Protein AF-A0A6J8BCT7-F1 (afdb_monomer)

Organism: Mytilus coruscus (NCBI:txid42192)

Mean predicted aligned error: 16.45 Å

Solvent-accessible surface area (backbone atoms only — not comparable to full-atom values): 16553 Å² total; per-residue (Å²): 134,87,85,79,85,71,97,66,94,74,86,86,76,92,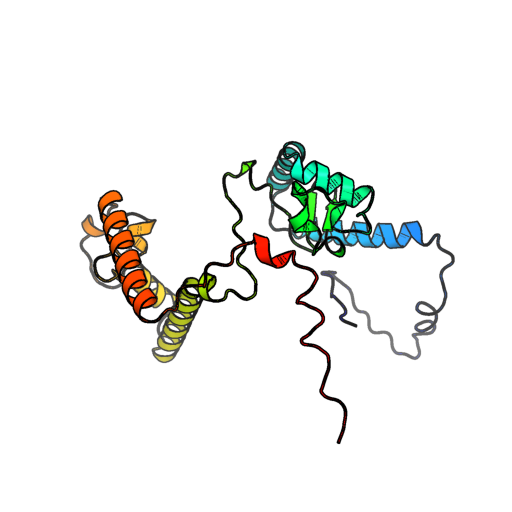70,60,74,88,79,49,84,60,73,68,49,73,83,65,52,81,71,92,59,70,65,68,61,58,56,50,49,52,52,50,51,52,51,53,49,48,60,73,69,41,98,65,55,69,71,59,51,53,51,47,30,56,48,31,73,67,34,68,55,52,46,53,45,52,46,36,67,73,78,48,74,74,94,51,80,86,78,49,57,80,82,46,51,83,51,60,88,46,51,93,43,50,47,77,54,93,65,41,46,26,53,70,89,40,77,63,72,63,42,80,85,71,74,49,82,89,81,82,74,62,92,88,46,62,74,81,50,44,66,60,51,53,48,52,52,51,50,52,54,52,45,55,51,23,60,74,70,73,45,66,54,65,59,55,52,55,48,56,34,60,45,58,49,95,96,40,75,16,56,33,34,73,75,64,31,20,46,75,91,63,96,63,93,70,65,70,78,60,48,47,71,47,91,68,66,60,70,59,54,52,50,50,54,51,50,52,52,50,52,52,46,56,61,48,54,75,78,49,79,80,79,77,87,76,63,79,76,63,79,74,55,84,77,63,80,74,68,80,82,74,86,87,79,89,133

Sequence (259 aa):
MLLRLQKYDFSLKYIPGKDLIVPDMLSRAPIKININNEVENDIECFVNMVIRNTSMSDRNLEQITEETSKDDTLQTLTRLIIDGWPDEKNEVPKEVFEYWNFRDELSNVNGIILKGEKITIPTKSWGFTHTVSSPHYQQSNGLAERFVQSVKKMLSKSKQDGKDPYIAMLKYRNTPLENIDSPAQLLMNRRLRTTIPTIKNRLKPKCGNLKNTQRKMKQQKMNQKQYYDKSSKPLPDYNLMTLYDSSTILKENGTKELS

Radius of gyration: 28.68 Å; Cα contacts (8 Å, |Δi|>4): 136; chains: 1; bounding box: 69×65×66 Å

Foldseek 3Di:
DDDDDQPDPDDDDDDPVVRPPCPPCVVPPPDPDPVVPPVVVVVVVSVVSLVVPDPDDPVVVVVQLVLCVVDPLSVLVVCCLVVHPDPDLVVDPPSCSVCVVQSVQWDDDPSWIDRNSDTDGNQVVVVHDDDDDDPPCCVVCVVVVVVVVVLVVQQVVCVVVVHDSVLSVLVQQQDADVVAGGVCCVVVQARDDHPDDDDPVRRDRDDDPVVVRVVVVVVVVVVVVVVVVVVDDDDPPDPVVVVPPPPPPPPPPDDDDDD

Secondary structure (DSSP, 8-state):
----------------TTT-SSTTTTTTS---S-HHHHHHHHHHHHHHHHHHTSS--HHHHHHHHHHHHH-HHHHHHHHHHHH---SSGGGS-TTTGGGGGGGGGEEEETTEEEETTEEPP-HHHHT----PPPTT-GGGGHHHHHHHHHHHHHHHHHHHTT--HHHHHHHHHHPPBTTB--HHHHHHSSPPP-SS---GGGTS-----HHHHHHHHHHHHHHHHHHHHHHPPPPP---TTGGG-TTSTTSSS------

Nearest PDB structures (foldseek):
  4ahs-assembly1_B  TM=5.492E-01  e=1.443E+00  Human immunodeficiency virus

InterPro domains:
  IPR012337 Ribonuclease H-like superfamily [SSF53098] (118-196)
  IPR036397 Ribonuclease H superfamily [G3DSA:3.30.420.10] (89-233)

Structure (mmCIF, N/CA/C/O backbone):
data_AF-A0A6J8BCT7-F1
#
_entry.id   AF-A0A6J8BCT7-F1
#
loop_
_atom_site.group_PDB
_atom_site.id
_atom_site.type_symbol
_atom_site.label_atom_id
_atom_site.label_alt_id
_atom_site.label_comp_id
_atom_site.label_asym_id
_atom_site.label_entity_id
_atom_site.label_seq_id
_atom_site.pdbx_PDB_ins_code
_atom_site.Cartn_x
_atom_site.Cartn_y
_atom_site.Cartn_z
_atom_site.occupancy
_atom_site.B_iso_or_equiv
_atom_site.auth_seq_id
_atom_site.auth_comp_id
_atom_site.auth_asym_id
_atom_site.auth_atom_id
_atom_site.pdbx_PDB_model_num
ATOM 1 N N . MET A 1 1 ? 8.432 -28.648 -13.645 1.00 31.95 1 MET A N 1
ATOM 2 C CA . MET A 1 1 ? 7.772 -27.806 -14.661 1.00 31.95 1 MET A CA 1
ATOM 3 C C . MET A 1 1 ? 6.472 -27.289 -14.057 1.00 31.95 1 MET A C 1
ATOM 5 O O . MET A 1 1 ? 5.580 -28.087 -13.803 1.00 31.95 1 MET A O 1
ATOM 9 N N . LEU A 1 2 ? 6.420 -26.005 -13.685 1.00 29.03 2 LEU A N 1
ATOM 10 C CA . LEU A 1 2 ? 5.223 -25.388 -13.103 1.00 29.03 2 LEU A CA 1
ATOM 11 C C . LEU A 1 2 ? 4.293 -24.986 -14.256 1.00 29.03 2 LEU A C 1
ATOM 13 O O . LEU A 1 2 ? 4.609 -24.057 -14.992 1.00 29.03 2 LEU A O 1
ATOM 17 N N . LEU A 1 3 ? 3.175 -25.689 -14.437 1.00 35.69 3 LEU A N 1
ATOM 18 C CA . LEU A 1 3 ? 2.127 -25.253 -15.361 1.00 35.69 3 LEU A CA 1
ATOM 19 C C . LEU A 1 3 ? 1.353 -24.101 -14.718 1.00 35.69 3 LEU A C 1
ATOM 21 O O . LEU A 1 3 ? 0.742 -24.260 -13.660 1.00 35.69 3 LEU A O 1
ATOM 25 N N . ARG A 1 4 ? 1.406 -22.928 -15.351 1.00 45.00 4 ARG A N 1
ATOM 26 C CA . ARG A 1 4 ? 0.685 -21.729 -14.924 1.00 45.00 4 ARG A CA 1
ATOM 27 C C . ARG A 1 4 ? -0.682 -21.740 -15.608 1.00 45.00 4 ARG A C 1
ATOM 29 O O . ARG A 1 4 ? -0.767 -21.585 -16.819 1.00 45.00 4 ARG A O 1
ATOM 36 N N . LEU A 1 5 ? -1.744 -21.988 -14.842 1.00 53.41 5 LEU A N 1
ATOM 37 C CA . LEU A 1 5 ? -3.117 -21.998 -15.356 1.00 53.41 5 LEU A CA 1
ATOM 38 C C . LEU A 1 5 ? -3.539 -20.569 -15.722 1.00 53.41 5 LEU A C 1
ATOM 40 O O . LEU A 1 5 ? -3.703 -19.719 -14.846 1.00 53.41 5 LEU A O 1
ATOM 44 N N . GLN A 1 6 ? -3.698 -20.309 -17.017 1.00 56.84 6 GLN A N 1
ATOM 45 C CA . GLN A 1 6 ? -4.306 -19.084 -17.534 1.00 56.84 6 GLN A CA 1
ATOM 46 C C . GLN A 1 6 ? -5.823 -19.109 -17.266 1.00 56.84 6 GLN A C 1
ATOM 48 O O . GLN A 1 6 ? -6.439 -20.176 -17.206 1.00 56.84 6 GLN A O 1
ATOM 53 N N . LYS A 1 7 ? -6.433 -17.936 -17.057 1.00 59.78 7 LYS A N 1
ATOM 54 C CA . LYS A 1 7 ? -7.875 -17.801 -16.788 1.00 59.78 7 LYS A CA 1
ATOM 55 C C . LYS A 1 7 ? -8.672 -17.934 -18.090 1.00 59.78 7 LYS A C 1
ATOM 57 O O . LYS A 1 7 ? -9.165 -16.940 -18.611 1.00 59.78 7 LYS A O 1
ATOM 62 N N . TYR A 1 8 ? -8.774 -19.150 -18.613 1.00 56.81 8 TYR A N 1
ATOM 63 C CA . TYR A 1 8 ? -9.678 -19.465 -19.716 1.00 56.81 8 TYR A CA 1
ATOM 64 C C . TYR A 1 8 ? -10.961 -20.105 -19.204 1.00 56.81 8 TYR A C 1
ATOM 66 O O . TYR A 1 8 ? -10.923 -20.973 -18.331 1.00 56.81 8 TYR A O 1
ATOM 74 N N . ASP A 1 9 ? -12.078 -19.744 -19.828 1.00 54.62 9 ASP A N 1
ATOM 75 C CA . ASP A 1 9 ? -13.299 -20.540 -19.778 1.00 54.62 9 ASP A CA 1
ATOM 76 C C . ASP A 1 9 ? -13.147 -21.695 -20.773 1.00 54.62 9 ASP A C 1
ATOM 78 O O . ASP A 1 9 ? -13.443 -21.569 -21.961 1.00 54.62 9 ASP A O 1
ATOM 82 N N . PHE A 1 10 ? -12.618 -22.827 -20.311 1.00 64.12 10 PHE A N 1
ATOM 83 C CA . PHE A 1 10 ? -12.508 -24.021 -21.144 1.00 64.12 10 PHE A CA 1
ATOM 84 C C . PHE A 1 10 ? -13.729 -24.925 -20.962 1.00 64.12 10 PHE A C 1
ATOM 86 O O . PHE A 1 10 ? -14.178 -25.202 -19.850 1.00 64.12 10 PHE A O 1
ATOM 93 N N . SER A 1 11 ? -14.246 -25.438 -22.079 1.00 61.22 11 SER A N 1
ATOM 94 C CA . SER A 1 11 ? -15.251 -26.500 -22.061 1.00 61.22 11 SER A CA 1
ATOM 95 C C . SER A 1 11 ? -14.549 -27.853 -22.156 1.00 61.22 11 SER A C 1
ATOM 97 O O . SER A 1 11 ? -14.123 -28.291 -23.223 1.00 61.22 11 SER A O 1
ATOM 99 N N . LEU A 1 12 ? -14.377 -28.514 -21.010 1.00 69.88 12 LEU A N 1
ATOM 100 C CA . LEU A 1 12 ? -13.779 -29.844 -20.970 1.00 69.88 12 LEU A CA 1
ATOM 101 C C . LEU A 1 12 ? -14.819 -30.879 -21.418 1.00 69.88 12 LEU A C 1
ATOM 103 O O . LEU A 1 12 ? -15.797 -31.130 -20.715 1.00 69.88 12 LEU A O 1
ATOM 107 N N . LYS A 1 13 ? -14.605 -31.497 -22.579 1.00 75.94 13 LYS A N 1
ATOM 108 C CA . LYS A 1 13 ? -15.385 -32.659 -23.021 1.00 75.94 13 LYS A CA 1
ATOM 109 C C . LYS A 1 13 ? -14.558 -33.920 -22.820 1.00 75.94 13 LYS A C 1
ATOM 111 O O . LYS A 1 13 ? -13.482 -34.056 -23.393 1.00 75.94 13 LYS A O 1
ATOM 116 N N . TYR A 1 14 ? -15.064 -34.838 -22.000 1.00 75.12 14 TYR A N 1
ATOM 117 C CA . TYR A 1 14 ? -14.467 -36.161 -21.854 1.00 75.12 14 TYR A CA 1
ATOM 118 C C . TYR A 1 14 ? -14.752 -36.992 -23.106 1.00 75.12 14 TYR A C 1
ATOM 120 O O . TYR A 1 14 ? -15.910 -37.168 -23.483 1.00 75.12 14 TYR A O 1
ATOM 128 N N . ILE A 1 15 ? -13.694 -37.509 -23.726 1.00 74.88 15 ILE A N 1
ATOM 129 C CA . ILE A 1 15 ? -13.775 -38.441 -24.850 1.00 74.88 15 ILE A CA 1
ATOM 130 C C . ILE A 1 15 ? -13.131 -39.756 -24.384 1.00 74.88 15 ILE A C 1
ATOM 132 O O . ILE A 1 15 ? -11.964 -39.737 -23.980 1.00 74.88 15 ILE A O 1
ATOM 136 N N . PRO A 1 16 ? -13.860 -40.889 -24.389 1.00 78.00 16 PRO A N 1
ATOM 137 C CA . PRO A 1 16 ? -13.301 -42.194 -24.053 1.00 78.00 16 PRO A CA 1
ATOM 138 C C . PRO A 1 16 ? -12.097 -42.520 -24.944 1.00 78.00 16 PRO A C 1
ATOM 140 O O . PRO A 1 16 ? -12.135 -42.298 -26.150 1.00 78.00 16 PRO A O 1
ATOM 143 N N . GLY A 1 17 ? -11.038 -43.106 -24.377 1.00 66.12 17 GLY A N 1
ATOM 144 C CA . GLY A 1 17 ? -9.766 -43.319 -25.090 1.00 66.12 17 GLY A CA 1
ATOM 145 C C . GLY A 1 17 ? -9.848 -44.164 -26.371 1.00 66.12 17 GLY A C 1
ATOM 146 O O . GLY A 1 17 ? -8.945 -44.092 -27.192 1.00 66.12 17 GLY A O 1
ATOM 147 N N . LYS A 1 18 ? -10.930 -44.930 -26.568 1.00 74.62 18 LYS A N 1
ATOM 148 C CA . LYS A 1 18 ? -11.195 -45.693 -27.802 1.00 74.62 18 LYS A CA 1
ATOM 149 C C . LYS A 1 18 ? -11.579 -44.799 -28.987 1.00 74.62 18 LYS A C 1
ATOM 151 O O . LYS A 1 18 ? -11.257 -45.137 -30.119 1.00 74.62 18 LYS A O 1
ATOM 156 N N . ASP A 1 19 ? -12.223 -43.669 -28.706 1.00 71.12 19 ASP A N 1
ATOM 157 C CA . ASP A 1 19 ? -12.666 -42.680 -29.697 1.00 71.12 19 ASP A CA 1
ATOM 158 C C . ASP A 1 19 ? -11.642 -41.542 -29.854 1.00 71.12 19 ASP A C 1
ATOM 160 O O . ASP A 1 19 ? -11.739 -40.697 -30.746 1.00 71.12 19 ASP A O 1
ATOM 164 N N . LEU A 1 20 ? -10.622 -41.523 -28.992 1.00 66.44 20 LEU A N 1
ATOM 165 C CA . LEU A 1 20 ? -9.510 -40.589 -29.036 1.00 66.44 20 LEU A CA 1
ATOM 166 C C . LEU A 1 20 ? -8.440 -41.155 -29.984 1.00 66.44 20 LEU A C 1
ATOM 168 O O . LEU A 1 20 ? -7.439 -41.723 -29.559 1.00 66.44 20 LEU A O 1
ATOM 172 N N . ILE A 1 21 ? -8.691 -41.028 -31.289 1.00 63.97 21 ILE A N 1
ATOM 173 C CA . ILE A 1 21 ? -7.868 -41.621 -32.362 1.00 63.97 21 ILE A CA 1
ATOM 174 C C . ILE A 1 21 ? -6.548 -40.843 -32.572 1.00 63.97 21 ILE A C 1
ATOM 176 O O . ILE A 1 21 ? -5.587 -41.383 -33.114 1.00 63.97 21 ILE A O 1
ATOM 180 N N . VAL A 1 22 ? -6.468 -39.583 -32.114 1.00 59.41 22 VAL A N 1
ATOM 181 C CA . VAL A 1 22 ? -5.353 -38.651 -32.404 1.00 59.41 22 VAL A CA 1
ATOM 182 C C . VAL A 1 22 ? -4.771 -37.902 -31.168 1.00 59.41 22 VAL A C 1
ATOM 184 O O . VAL A 1 22 ? -4.349 -36.757 -31.305 1.00 59.41 22 VAL A O 1
ATOM 187 N N . PRO A 1 23 ? -4.722 -38.454 -29.936 1.00 52.06 23 PRO A N 1
ATOM 188 C CA . PRO A 1 23 ? -4.234 -37.703 -28.772 1.00 52.06 23 PRO A CA 1
ATOM 189 C C . PRO A 1 23 ? -2.728 -37.449 -28.828 1.00 52.06 23 PRO A C 1
ATOM 191 O O . PRO A 1 23 ? -2.259 -36.397 -28.407 1.00 52.06 23 PRO A O 1
ATOM 194 N N . ASP A 1 24 ? -1.975 -38.411 -29.358 1.00 52.34 24 ASP A N 1
ATOM 195 C CA . ASP A 1 24 ? -0.511 -38.407 -29.323 1.00 52.34 24 ASP A CA 1
ATOM 196 C C . ASP A 1 24 ? 0.115 -37.733 -30.559 1.00 52.34 24 ASP A C 1
ATOM 198 O O . ASP A 1 24 ? 1.293 -37.395 -30.541 1.00 52.34 24 ASP A O 1
ATOM 202 N N . MET A 1 25 ? -0.652 -37.484 -31.635 1.00 49.75 25 MET A N 1
ATOM 203 C CA . MET A 1 25 ? -0.113 -36.814 -32.831 1.00 49.75 25 MET A CA 1
ATOM 204 C C . MET A 1 25 ? -0.092 -35.289 -32.706 1.00 49.75 25 MET A C 1
ATOM 206 O O . MET A 1 25 ? 0.802 -34.677 -33.269 1.00 49.75 25 MET A O 1
ATOM 210 N N . LEU A 1 26 ? -1.000 -34.651 -31.960 1.00 52.81 26 LEU A N 1
ATOM 211 C CA . LEU A 1 26 ? -0.981 -33.184 -31.805 1.00 52.81 26 LEU A CA 1
ATOM 212 C C . LEU A 1 26 ? 0.204 -32.686 -30.963 1.00 52.81 26 LEU A C 1
ATOM 214 O O . LEU A 1 26 ? 0.706 -31.596 -31.207 1.00 52.81 26 LEU A O 1
ATOM 218 N N . SER A 1 27 ? 0.680 -33.485 -30.002 1.00 58.19 27 SER A N 1
ATOM 219 C CA . SER A 1 27 ? 1.866 -33.157 -29.197 1.00 58.19 27 SER A CA 1
ATOM 220 C C . SER A 1 27 ? 3.189 -33.547 -29.869 1.00 58.19 27 SER A C 1
ATOM 222 O O . SER A 1 27 ? 4.247 -33.103 -29.424 1.00 58.19 27 SER A O 1
ATOM 224 N N . ARG A 1 28 ? 3.151 -34.387 -30.917 1.00 50.97 28 ARG A N 1
ATOM 225 C CA . ARG A 1 28 ? 4.345 -34.971 -31.558 1.00 50.97 28 ARG A CA 1
ATOM 226 C C . ARG A 1 28 ? 4.507 -34.654 -33.040 1.00 50.97 28 ARG A C 1
ATOM 228 O O . ARG A 1 28 ? 5.586 -34.895 -33.571 1.00 50.97 28 ARG A O 1
ATOM 235 N N . ALA A 1 29 ? 3.478 -34.157 -33.720 1.00 48.81 29 ALA A N 1
ATOM 236 C CA . ALA A 1 29 ? 3.576 -33.707 -35.099 1.00 48.81 29 ALA A CA 1
ATOM 237 C C . ALA A 1 29 ? 4.028 -32.241 -35.086 1.00 48.81 29 ALA A C 1
ATOM 239 O O . ALA A 1 29 ? 3.222 -31.372 -34.751 1.00 48.81 29 ALA A O 1
ATOM 240 N N . PRO A 1 30 ? 5.296 -31.936 -35.422 1.00 48.34 30 PRO A N 1
ATOM 241 C CA . PRO A 1 30 ? 5.717 -30.557 -35.580 1.00 48.34 30 PRO A CA 1
ATOM 242 C C . PRO A 1 30 ? 4.902 -29.962 -36.723 1.00 48.34 30 PRO A C 1
ATOM 244 O O . PRO A 1 30 ? 5.048 -30.347 -37.888 1.00 48.34 30 PRO A O 1
ATOM 247 N N . ILE A 1 31 ? 3.998 -29.052 -36.382 1.00 57.00 31 ILE A N 1
ATOM 248 C CA . ILE A 1 31 ? 3.273 -28.305 -37.387 1.00 57.00 31 ILE A CA 1
ATOM 249 C C . ILE A 1 31 ? 4.317 -27.443 -38.105 1.00 57.00 31 ILE A C 1
ATOM 251 O O . ILE A 1 31 ? 5.060 -26.699 -37.469 1.00 57.00 31 ILE A O 1
ATOM 255 N N . LYS A 1 32 ? 4.407 -27.551 -39.437 1.00 52.44 32 LYS A N 1
ATOM 256 C CA . LYS A 1 32 ? 5.255 -26.677 -40.269 1.00 52.44 32 LYS A CA 1
ATOM 257 C C . LYS A 1 32 ? 4.641 -25.275 -40.380 1.00 52.44 32 LYS A C 1
ATOM 259 O O . LYS A 1 32 ? 4.477 -24.757 -41.481 1.00 52.44 32 LYS A O 1
ATOM 264 N N . ILE A 1 33 ? 4.221 -24.695 -39.265 1.00 51.81 33 ILE A N 1
ATOM 265 C CA . ILE A 1 33 ? 3.820 -23.297 -39.214 1.00 51.81 33 ILE A CA 1
ATOM 266 C C . ILE A 1 33 ? 5.078 -22.485 -38.955 1.00 51.81 33 ILE A C 1
ATOM 268 O O . ILE A 1 33 ? 5.996 -22.920 -38.264 1.00 51.81 33 ILE A O 1
ATOM 272 N N . ASN A 1 34 ? 5.143 -21.328 -39.603 1.00 52.28 34 ASN A N 1
ATOM 273 C CA . ASN A 1 34 ? 6.165 -20.325 -39.379 1.00 52.28 34 ASN A CA 1
ATOM 274 C C . ASN A 1 34 ? 6.113 -19.940 -37.887 1.00 52.28 34 ASN A C 1
ATOM 276 O O . ASN A 1 34 ? 5.240 -19.173 -37.487 1.00 52.28 34 ASN A O 1
ATOM 280 N N . ILE A 1 35 ? 6.977 -20.565 -37.075 1.00 52.47 35 ILE A N 1
ATOM 281 C CA . ILE A 1 35 ? 6.919 -20.613 -35.597 1.00 52.47 35 ILE A CA 1
ATOM 282 C C . ILE A 1 35 ? 6.836 -19.209 -34.983 1.00 52.47 35 ILE A C 1
ATOM 284 O O . ILE A 1 35 ? 6.267 -19.032 -33.910 1.00 52.47 35 ILE A O 1
ATOM 288 N N . ASN A 1 36 ? 7.339 -18.209 -35.702 1.00 54.22 36 ASN A N 1
ATOM 289 C CA . ASN A 1 36 ? 7.334 -16.821 -35.273 1.00 54.22 36 ASN A CA 1
ATOM 290 C C . ASN A 1 36 ? 5.908 -16.302 -35.014 1.00 54.22 36 ASN A C 1
ATOM 292 O O . ASN A 1 36 ? 5.663 -15.722 -33.966 1.00 54.22 36 ASN A O 1
ATOM 296 N N . ASN A 1 37 ? 4.938 -16.599 -35.887 1.00 54.66 37 ASN A N 1
ATOM 297 C CA . ASN A 1 37 ? 3.630 -15.936 -35.819 1.00 54.66 37 ASN A CA 1
ATOM 298 C C . ASN A 1 37 ? 2.689 -16.521 -34.749 1.00 54.66 37 ASN A C 1
ATOM 300 O O . ASN A 1 37 ? 1.875 -15.791 -34.195 1.00 54.66 37 ASN A O 1
ATOM 304 N N . GLU A 1 38 ? 2.742 -17.828 -34.465 1.00 55.69 38 GLU A N 1
ATOM 305 C CA . GLU A 1 38 ? 1.853 -18.442 -33.457 1.00 55.69 38 GLU A CA 1
ATOM 306 C C . GLU A 1 38 ? 2.321 -18.166 -32.029 1.00 55.69 38 GLU A C 1
ATOM 308 O O . GLU A 1 38 ? 1.505 -17.822 -31.179 1.00 55.69 38 GLU A O 1
ATOM 313 N N . VAL A 1 39 ? 3.631 -18.239 -31.772 1.00 58.69 39 VAL A N 1
ATOM 314 C CA . VAL A 1 39 ? 4.188 -17.936 -30.445 1.00 58.69 39 VAL A CA 1
ATOM 315 C C . VAL A 1 39 ? 4.010 -16.452 -30.114 1.00 58.69 39 VAL A C 1
ATOM 317 O O . VAL A 1 39 ? 3.637 -16.124 -28.989 1.00 58.69 39 VAL A O 1
ATOM 320 N N . GLU A 1 40 ? 4.210 -15.557 -31.087 1.00 60.41 40 GLU A N 1
ATOM 321 C CA . GLU A 1 40 ? 3.923 -14.125 -30.922 1.00 60.41 40 GLU A CA 1
ATOM 322 C C . GLU A 1 40 ? 2.439 -13.874 -30.633 1.00 60.41 40 GLU A C 1
ATOM 324 O O . GLU A 1 40 ? 2.122 -13.171 -29.672 1.00 60.41 40 GLU A O 1
ATOM 329 N N . ASN A 1 41 ? 1.529 -14.515 -31.377 1.00 63.12 41 ASN A N 1
ATOM 330 C CA . ASN A 1 41 ? 0.087 -14.399 -31.142 1.00 63.12 41 ASN A CA 1
ATOM 331 C C . ASN A 1 41 ? -0.333 -14.922 -29.758 1.00 63.12 41 ASN A C 1
ATOM 333 O O . ASN A 1 41 ? -1.184 -14.316 -29.106 1.00 63.12 41 ASN A O 1
ATOM 337 N N . ASP A 1 42 ? 0.251 -16.023 -29.284 1.00 62.53 42 ASP A N 1
ATOM 338 C CA . ASP A 1 42 ? -0.052 -16.589 -27.966 1.00 62.53 42 ASP A CA 1
ATOM 339 C C . ASP A 1 42 ? 0.436 -15.677 -26.828 1.00 62.53 42 ASP A C 1
ATOM 341 O O . ASP A 1 42 ? -0.277 -15.471 -25.836 1.00 62.53 42 ASP A O 1
ATOM 345 N N . ILE A 1 43 ? 1.625 -15.081 -26.980 1.00 64.44 43 ILE A N 1
ATOM 346 C CA . ILE A 1 43 ? 2.167 -14.086 -26.043 1.00 64.44 43 ILE A CA 1
ATOM 347 C C . ILE A 1 43 ? 1.273 -12.843 -26.031 1.00 64.44 43 ILE A C 1
ATOM 349 O O . ILE A 1 43 ? 0.868 -12.382 -24.960 1.00 64.44 43 ILE A O 1
ATOM 353 N N . GLU A 1 44 ? 0.899 -12.331 -27.202 1.00 65.00 44 GLU A N 1
ATOM 354 C CA . GLU A 1 44 ? 0.028 -11.165 -27.333 1.00 65.00 44 GLU A CA 1
ATOM 355 C C . GLU A 1 44 ? -1.363 -11.431 -26.737 1.00 65.00 44 GLU A C 1
ATOM 357 O O . GLU A 1 44 ? -1.910 -10.604 -26.000 1.00 65.00 44 GLU A O 1
ATOM 362 N N . CYS A 1 45 ? -1.926 -12.619 -26.966 1.00 65.00 45 CYS A N 1
ATOM 363 C CA . CYS A 1 45 ? -3.215 -13.014 -26.413 1.00 65.00 45 CYS A CA 1
ATOM 364 C C . CYS A 1 45 ? -3.169 -13.138 -24.881 1.00 65.00 45 CYS A C 1
ATOM 366 O O . CYS A 1 45 ? -4.110 -12.710 -24.201 1.00 65.00 45 CYS A O 1
ATOM 368 N N . PHE A 1 46 ? -2.076 -13.665 -24.315 1.00 67.69 46 PHE A N 1
ATOM 369 C CA . PHE A 1 46 ? -1.874 -13.705 -22.866 1.00 67.69 46 PHE A CA 1
ATOM 370 C C . PHE A 1 46 ? -1.796 -12.301 -22.268 1.00 67.69 46 PHE A C 1
ATOM 372 O O . PHE A 1 46 ? -2.452 -12.023 -21.260 1.00 67.69 46 PHE A O 1
ATOM 379 N N . VAL A 1 47 ? -1.046 -11.393 -22.890 1.00 65.88 47 VAL A N 1
ATOM 380 C CA . VAL A 1 47 ? -0.928 -10.031 -22.369 1.00 65.88 47 VAL A CA 1
ATOM 381 C C . VAL A 1 47 ? -2.251 -9.269 -22.487 1.00 65.88 47 VAL A C 1
ATOM 383 O O . VAL A 1 47 ? -2.686 -8.636 -21.522 1.00 65.88 47 VAL A O 1
ATOM 386 N N . ASN A 1 48 ? -2.960 -9.408 -23.608 1.00 69.88 48 ASN A N 1
ATOM 387 C CA . ASN A 1 48 ? -4.302 -8.850 -23.777 1.00 69.88 48 ASN A CA 1
ATOM 388 C C . ASN A 1 48 ? -5.282 -9.381 -22.715 1.00 69.88 48 ASN A C 1
ATOM 390 O O . ASN A 1 48 ? -6.114 -8.628 -22.202 1.00 69.88 48 ASN A O 1
ATOM 394 N N . MET A 1 49 ? -5.162 -10.654 -22.323 1.00 70.44 49 MET A N 1
ATOM 395 C CA . MET A 1 49 ? -5.926 -11.228 -21.212 1.00 70.44 49 MET A CA 1
ATOM 396 C C . MET A 1 49 ? -5.560 -10.586 -19.864 1.00 70.44 49 MET A C 1
ATOM 398 O O . MET A 1 49 ? -6.457 -10.310 -19.066 1.00 70.44 49 MET A O 1
ATOM 402 N N . VAL A 1 50 ? -4.275 -10.340 -19.584 1.00 72.50 50 VAL A N 1
ATOM 403 C CA . VAL A 1 50 ? -3.830 -9.669 -18.347 1.00 72.50 50 VAL A CA 1
ATOM 404 C C . VAL A 1 50 ? -4.421 -8.262 -18.259 1.00 72.50 50 VAL A C 1
ATOM 406 O O . VAL A 1 50 ? -5.006 -7.914 -17.233 1.00 72.50 50 VAL A O 1
ATOM 409 N N . ILE A 1 51 ? -4.356 -7.484 -19.341 1.00 71.69 51 ILE A N 1
ATOM 410 C CA . ILE A 1 51 ? -4.884 -6.113 -19.385 1.00 71.69 51 ILE A CA 1
ATOM 411 C C . ILE A 1 51 ? -6.401 -6.108 -19.159 1.00 71.69 51 ILE A C 1
ATOM 413 O O . ILE A 1 51 ? -6.877 -5.410 -18.266 1.00 71.69 51 ILE A O 1
ATOM 417 N N . ARG A 1 52 ? -7.158 -6.951 -19.878 1.00 70.19 52 ARG A N 1
ATOM 418 C CA . ARG A 1 52 ? -8.627 -7.049 -19.734 1.00 70.19 52 ARG A CA 1
ATOM 419 C C . ARG A 1 52 ? -9.079 -7.494 -18.344 1.00 70.19 52 ARG A C 1
ATOM 421 O O . ARG A 1 52 ? -10.147 -7.101 -17.889 1.00 70.19 52 ARG A O 1
ATOM 428 N N . ASN A 1 53 ? -8.278 -8.319 -17.673 1.00 70.38 53 ASN A N 1
ATOM 429 C CA . ASN A 1 53 ? -8.573 -8.804 -16.325 1.00 70.38 53 ASN A CA 1
ATOM 430 C C . ASN A 1 53 ? -8.076 -7.871 -15.218 1.00 70.38 53 ASN A C 1
ATOM 432 O O . ASN A 1 53 ? -8.298 -8.151 -14.035 1.00 70.38 53 ASN A O 1
ATOM 436 N N . THR A 1 54 ? -7.381 -6.792 -15.567 1.00 68.12 54 THR A N 1
ATOM 437 C CA . THR A 1 54 ? -6.929 -5.818 -14.583 1.00 68.12 54 THR A CA 1
ATOM 438 C C . THR A 1 54 ? -8.123 -4.974 -14.134 1.00 68.12 54 THR A C 1
ATOM 440 O O . THR A 1 54 ? -8.914 -4.515 -14.947 1.00 68.12 54 THR A O 1
ATOM 443 N N . SER A 1 55 ? -8.264 -4.732 -12.827 1.00 64.31 55 SER A N 1
ATOM 444 C CA . SER A 1 55 ? -9.389 -3.982 -12.233 1.00 64.31 55 SER A CA 1
ATOM 445 C C . SER A 1 55 ? -9.399 -2.473 -12.553 1.00 64.31 55 SER A C 1
ATOM 447 O O . SER A 1 55 ? -9.965 -1.685 -11.793 1.00 64.31 55 SER A O 1
ATOM 449 N N . MET A 1 56 ? -8.711 -2.045 -13.610 1.00 71.69 56 MET A N 1
ATOM 450 C CA . MET A 1 56 ? -8.507 -0.647 -13.969 1.00 71.69 56 MET A CA 1
ATOM 451 C C . MET A 1 56 ? -9.418 -0.260 -15.131 1.00 71.69 56 MET A C 1
ATOM 453 O O . MET A 1 56 ? -9.558 -1.003 -16.090 1.00 71.69 56 MET A O 1
ATOM 457 N N . SER A 1 57 ? -10.041 0.916 -15.030 1.00 78.19 57 SER A N 1
ATOM 458 C CA . SER A 1 57 ? -10.799 1.503 -16.138 1.00 78.19 57 SER A CA 1
ATOM 459 C C . SER A 1 57 ? -9.857 1.917 -17.267 1.00 78.19 57 SER A C 1
ATOM 461 O O . SER A 1 57 ? -8.759 2.401 -16.986 1.00 78.19 57 SER A O 1
ATOM 463 N N . ASP A 1 58 ? -10.331 1.826 -18.511 1.00 79.38 58 ASP A N 1
ATOM 464 C CA . ASP A 1 58 ? -9.619 2.273 -19.718 1.00 79.38 58 ASP A CA 1
ATOM 465 C C . ASP A 1 58 ? -9.049 3.692 -19.577 1.00 79.38 58 ASP A C 1
ATOM 467 O O . ASP A 1 58 ? -7.895 3.938 -19.910 1.00 79.38 58 ASP A O 1
ATOM 471 N N . ARG A 1 59 ? -9.787 4.603 -18.927 1.00 83.00 59 ARG A N 1
ATOM 472 C CA . ARG A 1 59 ? -9.321 5.969 -18.638 1.00 83.00 59 ARG A CA 1
ATOM 473 C C . ARG A 1 59 ? -8.036 6.009 -17.804 1.00 83.00 59 ARG A C 1
ATOM 475 O O . ARG A 1 59 ? -7.183 6.864 -18.017 1.00 83.00 59 ARG A O 1
ATOM 482 N N . ASN A 1 60 ? -7.903 5.122 -16.819 1.00 82.94 60 ASN A N 1
ATOM 483 C CA . ASN A 1 60 ? -6.700 5.069 -15.989 1.00 82.94 60 ASN A CA 1
ATOM 484 C C . ASN A 1 60 ? -5.528 4.446 -16.757 1.00 82.94 60 ASN A C 1
ATOM 486 O O . ASN A 1 60 ? -4.382 4.785 -16.478 1.00 82.94 60 ASN A O 1
ATOM 490 N N . LEU A 1 61 ? -5.805 3.545 -17.706 1.00 81.50 61 LEU A N 1
ATOM 491 C CA . LEU A 1 61 ? -4.785 2.970 -18.582 1.00 81.50 61 LEU A CA 1
ATOM 492 C C . LEU A 1 61 ? -4.250 4.028 -19.550 1.00 81.50 61 LEU A C 1
ATOM 494 O O . LEU A 1 61 ? -3.038 4.186 -19.646 1.00 81.50 61 LEU A O 1
ATOM 498 N N . GLU A 1 62 ? -5.128 4.824 -20.164 1.00 85.25 62 GLU A N 1
ATOM 499 C CA . GLU A 1 62 ? -4.744 5.972 -20.997 1.00 85.25 62 GLU A CA 1
ATOM 500 C C . GLU A 1 62 ? -3.867 6.958 -20.216 1.00 85.25 62 GLU A C 1
ATOM 502 O O . GLU A 1 62 ? -2.784 7.321 -20.674 1.00 85.25 62 GLU A O 1
ATOM 507 N N . GLN A 1 63 ? -4.261 7.312 -18.988 1.00 86.62 63 GLN A N 1
ATOM 508 C CA . GLN A 1 63 ? -3.439 8.161 -18.120 1.00 86.62 63 GLN A CA 1
ATOM 509 C C . GLN A 1 63 ? -2.061 7.554 -17.853 1.00 86.62 63 GLN A C 1
ATOM 511 O O . GLN A 1 63 ? -1.059 8.260 -17.904 1.00 86.62 63 GLN A O 1
ATOM 516 N N . ILE A 1 64 ? -1.980 6.248 -17.593 1.00 86.38 64 ILE A N 1
ATOM 517 C CA . ILE A 1 64 ? -0.690 5.576 -17.406 1.00 86.38 64 ILE A CA 1
ATOM 518 C C . ILE A 1 6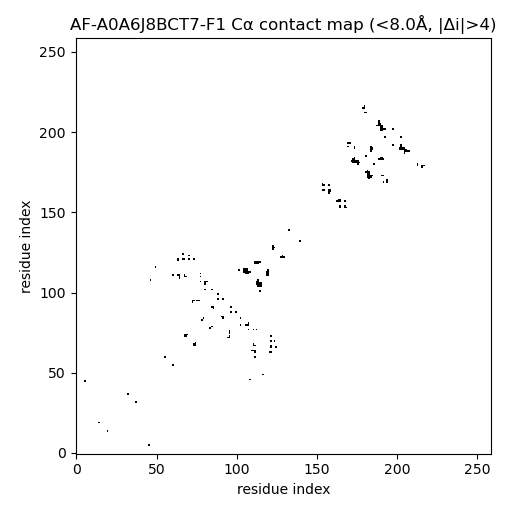4 ? 0.149 5.649 -18.682 1.00 86.38 64 ILE A C 1
ATOM 520 O O . ILE A 1 64 ? 1.342 5.917 -18.580 1.00 86.38 64 ILE A O 1
ATOM 524 N N . THR A 1 65 ? -0.438 5.456 -19.864 1.00 87.62 65 THR A N 1
ATOM 525 C CA . THR A 1 65 ? 0.303 5.529 -21.136 1.00 87.62 65 THR A CA 1
ATOM 526 C C . THR A 1 65 ? 0.835 6.933 -21.418 1.00 87.62 65 THR A C 1
ATOM 528 O O . THR A 1 65 ? 1.985 7.095 -21.833 1.00 87.62 65 THR A O 1
ATOM 531 N N . GLU A 1 66 ? 0.038 7.959 -21.117 1.00 88.50 66 GLU A N 1
ATOM 532 C CA . GLU A 1 66 ? 0.422 9.356 -21.281 1.00 88.50 66 GLU A CA 1
ATOM 533 C C . GLU A 1 66 ? 1.560 9.717 -20.319 1.00 88.50 66 GLU A C 1
ATOM 535 O O . GLU A 1 66 ? 2.560 10.308 -20.719 1.00 88.50 66 GLU A O 1
ATOM 540 N N . GLU A 1 67 ? 1.453 9.303 -19.057 1.00 87.00 67 GLU A N 1
ATOM 541 C CA . GLU A 1 67 ? 2.485 9.554 -18.052 1.00 87.00 67 GLU A CA 1
ATOM 542 C C . GLU A 1 67 ? 3.754 8.719 -18.282 1.00 87.00 67 GLU A C 1
ATOM 544 O O . GLU A 1 67 ? 4.858 9.204 -18.045 1.00 87.00 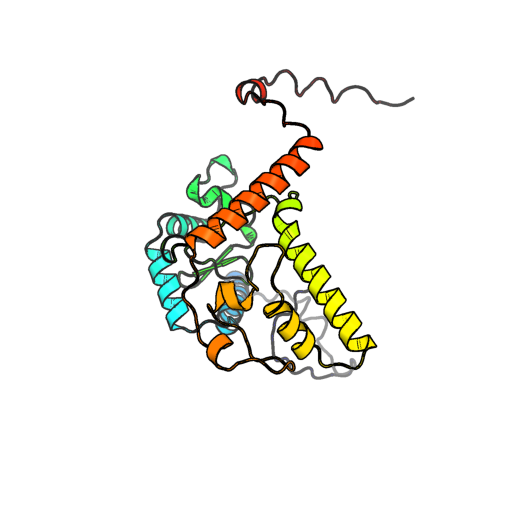67 GLU A O 1
ATOM 549 N N . THR A 1 68 ? 3.630 7.500 -18.813 1.00 87.56 68 THR A N 1
ATOM 550 C CA . THR A 1 68 ? 4.779 6.681 -19.244 1.00 87.56 68 THR A CA 1
ATOM 551 C C . THR A 1 68 ? 5.517 7.366 -20.390 1.00 87.56 68 THR A C 1
ATOM 553 O O . THR A 1 68 ? 6.744 7.395 -20.412 1.00 87.56 68 THR A O 1
ATOM 556 N N . SER A 1 69 ? 4.770 8.003 -21.295 1.00 87.06 69 SER A N 1
ATOM 557 C CA . SER A 1 69 ? 5.322 8.787 -22.399 1.00 87.06 69 SER A CA 1
ATOM 558 C C . SER A 1 69 ? 5.961 10.102 -21.945 1.00 87.06 69 SER A C 1
ATOM 560 O O . SER A 1 69 ? 6.703 10.695 -22.715 1.00 87.06 69 SER A O 1
ATOM 562 N N . LYS A 1 70 ? 5.721 10.574 -20.718 1.00 87.88 70 LYS A N 1
ATOM 563 C CA . LYS A 1 70 ? 6.395 11.756 -20.148 1.00 87.88 70 LYS A CA 1
ATOM 564 C C . LYS A 1 70 ? 7.646 11.398 -19.343 1.00 87.88 70 LYS A C 1
ATOM 566 O O . LYS A 1 70 ? 8.480 12.268 -19.114 1.00 87.88 70 LYS A O 1
ATOM 571 N N . ASP A 1 71 ? 7.769 10.157 -18.874 1.00 88.75 71 ASP A N 1
ATOM 572 C CA . ASP A 1 71 ? 8.885 9.733 -18.027 1.00 88.75 71 ASP A CA 1
ATOM 573 C C . ASP A 1 71 ? 10.048 9.168 -18.854 1.00 88.75 71 ASP A C 1
ATOM 575 O O . ASP A 1 71 ? 9.997 8.033 -19.330 1.00 88.75 71 ASP A O 1
ATOM 579 N N . ASP A 1 72 ? 11.138 9.931 -18.950 1.00 87.31 72 ASP A N 1
ATOM 580 C CA . ASP A 1 72 ? 12.364 9.546 -19.668 1.00 87.31 72 ASP A CA 1
ATOM 581 C C . ASP A 1 72 ? 12.923 8.176 -19.240 1.00 87.31 72 ASP A C 1
ATOM 583 O O . ASP A 1 72 ? 13.449 7.414 -20.058 1.00 87.31 72 ASP A O 1
ATOM 587 N N . THR A 1 73 ? 12.770 7.817 -17.960 1.00 88.56 73 THR A N 1
ATOM 588 C CA . THR A 1 73 ? 13.283 6.544 -17.428 1.00 88.56 73 THR A CA 1
ATOM 589 C C . THR A 1 73 ? 12.489 5.354 -17.959 1.00 88.56 73 THR A C 1
ATOM 591 O O . THR A 1 73 ? 13.065 4.344 -18.367 1.00 88.56 73 THR A O 1
ATOM 594 N N . LEU A 1 74 ? 11.161 5.489 -18.027 1.00 88.25 74 LEU A N 1
ATOM 595 C CA . LEU A 1 74 ? 10.279 4.457 -18.559 1.00 88.25 74 LEU A CA 1
ATOM 596 C C . LEU A 1 74 ? 10.335 4.407 -20.085 1.00 88.25 74 LEU A C 1
ATOM 598 O O . LEU A 1 74 ? 10.244 3.319 -20.648 1.00 88.25 74 LEU A O 1
ATOM 602 N N . GLN A 1 75 ? 10.560 5.533 -20.765 1.00 88.75 75 GLN A N 1
ATOM 603 C CA . GLN A 1 75 ? 10.842 5.526 -22.202 1.00 88.75 75 GLN A CA 1
ATOM 604 C C . GLN A 1 75 ? 12.124 4.752 -22.524 1.00 88.75 75 GLN A C 1
ATOM 606 O O . GLN A 1 75 ? 12.136 3.921 -23.431 1.00 88.75 75 GLN A O 1
ATOM 611 N N . THR A 1 76 ? 13.195 4.988 -21.764 1.00 88.81 76 THR A N 1
ATOM 612 C CA . THR A 1 76 ? 14.461 4.258 -21.922 1.00 88.81 76 THR A CA 1
ATOM 613 C C . THR A 1 76 ? 14.261 2.765 -21.668 1.00 88.81 76 THR A C 1
ATOM 615 O O . THR A 1 76 ? 14.731 1.937 -22.444 1.00 88.81 76 THR A O 1
ATOM 618 N N . LEU A 1 77 ? 13.486 2.414 -20.639 1.00 89.00 77 LEU A N 1
ATOM 619 C CA . LEU A 1 77 ? 13.109 1.031 -20.357 1.00 89.00 77 LEU A CA 1
ATOM 620 C C . LEU A 1 77 ? 12.295 0.407 -21.500 1.00 89.00 77 LEU A C 1
ATOM 622 O O . LEU A 1 77 ? 12.547 -0.728 -21.885 1.00 89.00 77 LEU A O 1
ATOM 626 N N . THR A 1 78 ? 11.349 1.157 -22.065 1.00 89.06 78 THR A N 1
ATOM 627 C CA . THR A 1 78 ? 10.523 0.726 -23.202 1.00 89.06 78 THR A CA 1
ATOM 628 C C . THR A 1 78 ? 11.394 0.393 -24.410 1.00 89.06 78 THR A C 1
ATOM 630 O O . THR A 1 78 ? 11.189 -0.645 -25.033 1.00 89.06 78 THR A O 1
ATOM 633 N N . ARG A 1 79 ? 12.398 1.231 -24.706 1.00 89.06 79 ARG A N 1
ATOM 634 C CA . ARG A 1 79 ? 13.369 0.974 -25.781 1.00 89.06 79 ARG A CA 1
ATOM 635 C C . ARG A 1 79 ? 14.165 -0.301 -25.526 1.00 89.06 79 ARG A C 1
ATOM 637 O O . ARG A 1 79 ? 14.191 -1.156 -26.393 1.00 89.06 79 ARG A O 1
ATOM 644 N N . LEU A 1 80 ? 14.705 -0.493 -24.320 1.00 88.12 80 LEU A N 1
ATOM 645 C CA . LEU A 1 80 ? 15.442 -1.720 -23.971 1.00 88.12 80 LEU A CA 1
ATOM 646 C C . LEU A 1 80 ? 14.584 -2.992 -24.042 1.00 88.12 80 LEU A C 1
ATOM 648 O O . LEU A 1 80 ? 15.093 -4.059 -24.366 1.00 88.12 80 LEU A O 1
ATOM 652 N N . ILE A 1 81 ? 13.285 -2.903 -23.746 1.00 87.00 81 ILE A N 1
ATOM 653 C CA . ILE A 1 81 ? 12.374 -4.048 -23.874 1.00 87.00 81 ILE A CA 1
ATOM 654 C C . ILE A 1 81 ? 12.154 -4.419 -25.350 1.00 87.00 81 ILE A C 1
ATOM 656 O O . ILE A 1 81 ? 12.029 -5.601 -25.652 1.00 87.00 81 ILE A O 1
ATOM 660 N N . ILE A 1 82 ? 12.101 -3.433 -26.253 1.00 85.19 82 ILE A N 1
ATOM 661 C CA . ILE A 1 82 ? 11.872 -3.651 -27.691 1.00 85.19 82 ILE A CA 1
ATOM 662 C C . ILE A 1 82 ? 13.168 -4.055 -28.408 1.00 85.19 82 ILE A C 1
ATOM 664 O O . ILE A 1 82 ? 13.172 -5.025 -29.160 1.00 85.19 82 ILE A O 1
ATOM 668 N N . ASP A 1 83 ? 14.255 -3.322 -28.169 1.00 86.12 83 ASP A N 1
ATOM 669 C CA . ASP A 1 83 ? 15.541 -3.491 -28.858 1.00 86.12 83 ASP A CA 1
ATOM 670 C C . ASP A 1 83 ? 16.365 -4.656 -28.282 1.00 86.12 83 ASP A C 1
ATOM 672 O O . ASP A 1 83 ? 17.273 -5.168 -28.936 1.00 86.12 83 ASP A O 1
ATOM 676 N N . GLY A 1 84 ? 16.031 -5.094 -27.065 1.00 83.94 84 GLY A N 1
ATOM 677 C CA . GLY A 1 84 ? 16.746 -6.124 -26.323 1.00 83.94 84 GLY A CA 1
ATOM 678 C C . GLY A 1 84 ? 17.637 -5.551 -25.221 1.00 83.94 84 GLY A C 1
ATOM 679 O O . GLY A 1 84 ? 18.127 -4.420 -25.276 1.00 83.94 84 GLY A O 1
ATOM 680 N N . TRP A 1 85 ? 17.842 -6.360 -24.181 1.00 86.62 85 TRP A N 1
ATOM 681 C CA . TRP A 1 85 ? 18.737 -6.019 -23.080 1.00 86.62 85 TRP A CA 1
ATOM 682 C C . TRP A 1 85 ? 20.191 -6.341 -23.461 1.00 86.62 85 TRP A C 1
ATOM 684 O O . TRP A 1 85 ? 20.416 -7.380 -24.079 1.00 86.62 85 TRP A O 1
ATOM 694 N N . PRO A 1 86 ? 21.175 -5.508 -23.067 1.00 86.00 86 PRO A N 1
ATOM 695 C CA . PRO A 1 86 ? 22.594 -5.846 -23.189 1.00 86.00 86 PRO A CA 1
ATOM 696 C C . PRO A 1 86 ? 22.932 -7.153 -22.462 1.00 86.00 86 PRO A C 1
ATOM 698 O O . PRO A 1 86 ? 22.216 -7.540 -21.537 1.00 86.00 86 PRO A O 1
ATOM 701 N N . ASP A 1 87 ? 24.039 -7.800 -22.827 1.00 83.31 87 ASP A N 1
ATOM 702 C CA . ASP A 1 87 ? 24.509 -9.015 -22.143 1.00 83.31 87 ASP A CA 1
ATOM 703 C C . ASP A 1 87 ? 25.090 -8.692 -20.757 1.00 83.31 87 ASP A C 1
ATOM 705 O O . ASP A 1 87 ? 24.886 -9.425 -19.785 1.00 83.31 87 ASP A O 1
ATOM 709 N N . GLU A 1 88 ? 25.768 -7.546 -20.646 1.00 85.38 88 GLU A N 1
ATOM 710 C CA . GLU A 1 88 ? 26.457 -7.117 -19.435 1.00 85.38 88 GLU A CA 1
ATOM 711 C C . GLU A 1 88 ? 25.689 -6.034 -18.674 1.00 85.38 88 GLU A C 1
ATOM 713 O O . GLU A 1 88 ? 25.268 -5.004 -19.206 1.00 85.38 88 GLU A O 1
ATOM 718 N N . LYS A 1 89 ? 25.590 -6.211 -17.353 1.00 79.81 89 LYS A N 1
ATOM 719 C CA . LYS A 1 89 ? 24.851 -5.297 -16.467 1.00 79.81 89 LYS A CA 1
ATOM 720 C C . LYS A 1 89 ? 25.433 -3.877 -16.431 1.00 79.81 89 LYS A C 1
ATOM 722 O O . LYS A 1 89 ? 24.726 -2.925 -16.107 1.00 79.81 89 LYS A O 1
ATOM 727 N N . ASN A 1 90 ? 26.721 -3.733 -16.734 1.00 81.81 90 ASN A N 1
ATOM 728 C CA . ASN A 1 90 ? 27.432 -2.454 -16.694 1.00 81.81 90 ASN A CA 1
ATOM 729 C C . ASN A 1 90 ? 27.098 -1.537 -17.879 1.00 81.81 90 ASN A C 1
ATOM 731 O O . ASN A 1 90 ? 27.317 -0.332 -17.787 1.00 81.81 90 ASN A O 1
ATOM 735 N N . GLU A 1 91 ? 26.563 -2.093 -18.966 1.00 81.69 91 GLU A N 1
ATOM 736 C CA . GLU A 1 91 ? 26.177 -1.346 -20.170 1.00 81.69 91 GLU A CA 1
ATOM 737 C C . GLU A 1 91 ? 24.773 -0.738 -20.046 1.00 81.69 91 GLU A C 1
ATOM 739 O O . GLU A 1 91 ? 24.366 0.108 -20.842 1.00 81.69 91 GLU A O 1
ATOM 744 N N . VAL A 1 92 ? 24.034 -1.133 -19.009 1.00 85.19 92 VAL A N 1
ATOM 745 C CA . VAL A 1 92 ? 22.674 -0.667 -18.760 1.00 85.19 92 VAL A CA 1
ATOM 746 C C . VAL A 1 92 ? 22.686 0.728 -18.135 1.00 85.19 92 VAL A C 1
ATOM 748 O O . VAL A 1 92 ? 23.388 0.955 -17.141 1.00 85.19 92 VAL A O 1
ATOM 751 N N . PRO A 1 93 ? 21.859 1.665 -18.636 1.00 85.88 93 PRO A N 1
ATOM 752 C CA . PRO A 1 93 ? 21.719 2.979 -18.028 1.00 85.88 93 PRO A CA 1
ATOM 753 C C . PRO A 1 93 ? 21.352 2.882 -16.541 1.00 85.88 93 PRO A C 1
ATOM 755 O O . PRO A 1 93 ? 20.467 2.123 -16.140 1.00 85.88 93 PRO A O 1
ATOM 758 N N . LYS A 1 94 ? 22.004 3.700 -15.706 1.00 82.56 94 LYS A N 1
ATOM 759 C CA . LYS A 1 94 ? 21.816 3.688 -14.240 1.00 82.56 94 LYS A CA 1
ATOM 760 C C . LYS A 1 94 ? 20.360 3.899 -13.817 1.00 82.56 94 LYS A C 1
ATOM 762 O O . LYS A 1 94 ? 19.940 3.391 -12.785 1.00 82.56 94 LYS A O 1
ATOM 767 N N . GLU A 1 95 ? 19.602 4.626 -14.628 1.00 83.06 95 GLU A N 1
ATOM 768 C CA . GLU A 1 95 ? 18.189 4.952 -14.417 1.00 83.06 95 GLU A CA 1
ATOM 769 C C . GLU A 1 95 ? 17.272 3.725 -14.452 1.00 83.06 95 GLU A C 1
ATOM 771 O O . GLU A 1 95 ? 16.273 3.680 -13.740 1.00 83.06 95 GLU A O 1
ATOM 776 N N . VAL A 1 96 ? 17.626 2.714 -15.248 1.00 84.81 96 VAL A N 1
ATOM 777 C CA . VAL A 1 96 ? 16.844 1.480 -15.428 1.00 84.81 96 VAL A CA 1
ATOM 778 C C . VAL A 1 96 ? 17.534 0.262 -14.811 1.00 84.81 96 VAL A C 1
ATOM 780 O O . VAL A 1 96 ? 17.049 -0.862 -14.915 1.00 84.81 96 VAL A O 1
ATOM 783 N N . PHE A 1 97 ? 18.637 0.477 -14.094 1.00 83.69 97 PHE A N 1
ATOM 784 C CA . PHE A 1 97 ? 19.428 -0.570 -13.449 1.00 83.69 97 PHE A CA 1
ATOM 785 C C . PHE A 1 97 ? 18.613 -1.425 -12.467 1.00 83.69 97 PHE A C 1
ATOM 787 O O . PHE A 1 97 ? 18.868 -2.621 -12.314 1.00 83.69 97 PHE A O 1
ATOM 794 N N . GLU A 1 98 ? 17.602 -0.832 -11.824 1.00 82.94 98 GLU A N 1
ATOM 795 C CA . GLU A 1 98 ? 16.679 -1.541 -10.930 1.00 82.94 98 GLU A CA 1
ATOM 796 C C . GLU A 1 98 ? 15.885 -2.637 -11.658 1.00 82.94 98 GLU A C 1
ATOM 798 O O . GLU A 1 98 ? 15.571 -3.663 -11.055 1.00 82.94 98 GLU A O 1
ATOM 803 N N . TYR A 1 99 ? 15.617 -2.450 -12.953 1.00 85.31 99 TYR A N 1
ATOM 804 C CA . TYR A 1 99 ? 14.791 -3.324 -13.787 1.00 85.31 99 TYR A CA 1
ATOM 805 C C . TYR A 1 99 ? 15.543 -4.542 -14.340 1.00 85.31 99 TYR A C 1
ATOM 807 O O . TYR A 1 99 ? 14.914 -5.543 -14.680 1.00 85.31 99 TYR A O 1
ATOM 815 N N . TRP A 1 100 ? 16.881 -4.519 -14.333 1.00 84.25 100 TRP A N 1
ATOM 816 C CA . TRP A 1 100 ? 17.730 -5.601 -14.852 1.00 84.25 100 TRP A CA 1
ATOM 817 C C . TRP A 1 100 ? 17.401 -6.979 -14.264 1.00 84.25 100 TRP A C 1
ATOM 819 O O . TRP A 1 100 ? 17.300 -7.975 -14.980 1.00 84.25 100 TRP A O 1
ATOM 829 N N . ASN A 1 101 ? 17.203 -7.039 -12.942 1.00 83.75 101 ASN A N 1
ATOM 830 C CA . ASN A 1 101 ? 16.989 -8.299 -12.223 1.00 83.75 101 ASN A CA 1
ATOM 831 C C . ASN A 1 101 ? 15.683 -9.008 -12.619 1.00 83.75 101 ASN A C 1
ATOM 833 O O . ASN A 1 101 ? 15.491 -10.164 -12.260 1.00 83.75 101 ASN A O 1
ATOM 837 N N . PHE A 1 102 ? 14.772 -8.311 -13.297 1.00 85.38 102 PHE A N 1
ATOM 838 C CA . PHE A 1 102 ? 13.491 -8.846 -13.741 1.00 85.38 102 PHE A CA 1
ATOM 839 C C . PHE A 1 102 ? 13.230 -8.549 -15.222 1.00 85.38 102 PHE A C 1
ATOM 841 O O . PHE A 1 102 ? 12.078 -8.552 -15.639 1.00 85.38 102 PHE A O 1
ATOM 848 N N . ARG A 1 103 ? 14.290 -8.337 -16.017 1.00 85.25 103 ARG A N 1
ATOM 849 C CA . ARG A 1 103 ? 14.211 -8.087 -17.466 1.00 85.25 103 ARG A CA 1
ATOM 850 C C . ARG A 1 103 ? 13.398 -9.138 -18.222 1.00 85.25 103 ARG A C 1
ATOM 852 O O . ARG A 1 103 ? 12.580 -8.779 -19.055 1.00 85.25 103 ARG A O 1
ATOM 859 N N . ASP A 1 104 ? 13.543 -10.406 -17.839 1.00 82.44 104 ASP A N 1
ATOM 860 C CA . ASP A 1 104 ? 12.853 -11.546 -18.456 1.00 82.44 104 ASP A CA 1
ATOM 861 C C . ASP A 1 104 ? 11.349 -11.592 -18.107 1.00 82.44 104 ASP A C 1
ATOM 863 O O . ASP A 1 104 ? 10.571 -12.299 -18.741 1.00 82.44 104 ASP A O 1
ATOM 867 N N . GLU A 1 105 ? 10.924 -10.842 -17.084 1.00 84.12 105 GLU A N 1
ATOM 868 C CA . GLU A 1 105 ? 9.520 -10.700 -16.677 1.00 84.12 105 GLU A CA 1
ATOM 869 C C . GLU A 1 105 ? 8.879 -9.409 -17.205 1.00 84.12 105 GLU A C 1
ATOM 871 O O . GLU A 1 105 ? 7.696 -9.165 -16.937 1.00 84.12 105 GLU A O 1
ATOM 876 N N . LEU A 1 106 ? 9.651 -8.550 -17.880 1.00 85.88 106 LEU A N 1
ATOM 877 C CA . LEU A 1 106 ? 9.172 -7.273 -18.388 1.00 85.88 106 LEU A CA 1
ATOM 878 C C . LEU A 1 106 ? 8.620 -7.426 -19.796 1.00 85.88 106 LEU A C 1
ATOM 880 O O . LEU A 1 106 ? 9.229 -8.029 -20.674 1.00 85.88 106 LEU A O 1
ATOM 884 N N . SER A 1 107 ? 7.455 -6.840 -20.019 1.00 84.06 107 SER A N 1
ATOM 885 C CA . SER A 1 107 ? 6.821 -6.800 -21.331 1.00 84.06 107 SER A CA 1
ATOM 886 C C . SER A 1 107 ? 6.216 -5.425 -21.546 1.00 84.06 107 SER A C 1
ATOM 888 O O . SER A 1 107 ? 5.684 -4.824 -20.614 1.00 84.06 107 SER A O 1
ATOM 890 N N . ASN A 1 108 ? 6.300 -4.917 -22.767 1.00 84.25 108 ASN A N 1
ATOM 891 C CA . ASN A 1 108 ? 5.672 -3.662 -23.151 1.00 84.25 108 ASN A CA 1
ATOM 892 C C . ASN A 1 108 ? 4.482 -3.965 -24.059 1.00 84.25 108 ASN A C 1
ATOM 894 O O . ASN A 1 108 ? 4.656 -4.622 -25.082 1.00 84.25 108 ASN A O 1
ATOM 898 N N . VAL A 1 109 ? 3.295 -3.471 -23.708 1.00 79.19 109 VAL A N 1
ATOM 899 C CA . VAL A 1 109 ? 2.106 -3.563 -24.560 1.00 79.19 109 VAL A CA 1
ATOM 900 C C . VAL A 1 109 ? 1.403 -2.222 -24.618 1.00 79.19 109 VAL A C 1
ATOM 902 O O . VAL A 1 109 ? 0.996 -1.680 -23.595 1.00 79.19 109 VAL A O 1
ATOM 905 N N . ASN A 1 110 ? 1.256 -1.692 -25.834 1.00 77.69 110 ASN A N 1
ATOM 906 C CA . ASN A 1 110 ? 0.570 -0.427 -26.113 1.00 77.69 110 ASN A CA 1
ATOM 907 C C . ASN A 1 110 ? 1.065 0.752 -25.248 1.00 77.69 110 ASN A C 1
ATOM 909 O O . ASN A 1 110 ? 0.278 1.606 -24.855 1.00 77.69 110 ASN A O 1
ATOM 913 N N . GLY A 1 111 ? 2.363 0.788 -24.920 1.00 77.75 111 GLY A N 1
ATOM 914 C CA . GLY A 1 111 ? 2.957 1.828 -24.070 1.00 77.75 111 GLY A CA 1
ATOM 915 C C . GLY A 1 111 ? 2.774 1.605 -22.564 1.00 77.75 111 GLY A C 1
ATOM 916 O O . GLY A 1 111 ? 3.062 2.503 -21.775 1.00 77.75 111 GLY A O 1
ATOM 917 N N . ILE A 1 112 ? 2.303 0.424 -22.153 1.00 84.44 112 ILE A N 1
ATOM 918 C CA . ILE A 1 112 ? 2.203 -0.003 -20.757 1.00 84.44 112 ILE A CA 1
ATOM 919 C C . ILE A 1 112 ? 3.276 -1.049 -20.480 1.00 84.44 112 ILE A C 1
ATOM 921 O O . ILE A 1 112 ? 3.326 -2.101 -21.118 1.00 84.44 112 ILE A O 1
ATOM 925 N N . ILE A 1 113 ? 4.092 -0.789 -19.462 1.00 86.88 113 ILE A N 1
ATOM 926 C CA . ILE A 1 113 ? 5.118 -1.724 -19.006 1.00 86.88 113 ILE A CA 1
ATOM 927 C C . ILE A 1 113 ? 4.523 -2.650 -17.945 1.00 86.88 113 ILE A C 1
ATOM 929 O O . ILE A 1 113 ? 4.104 -2.219 -16.865 1.00 86.88 113 ILE A O 1
ATOM 933 N N . LEU A 1 114 ? 4.524 -3.943 -18.236 1.00 83.94 114 LEU A N 1
ATOM 934 C CA . LEU A 1 114 ? 4.078 -5.009 -17.353 1.00 83.94 114 LEU A CA 1
ATOM 935 C C . LEU A 1 114 ? 5.280 -5.725 -16.748 1.00 83.94 114 LEU A C 1
ATOM 937 O O . LEU A 1 114 ? 6.232 -6.056 -17.444 1.00 83.94 114 LEU A O 1
ATOM 941 N N . LYS A 1 115 ? 5.205 -5.997 -15.447 1.00 83.94 115 LYS A N 1
ATOM 942 C CA . LYS A 1 115 ? 6.076 -6.924 -14.728 1.00 83.94 115 LYS A CA 1
ATOM 943 C C . LYS A 1 115 ? 5.269 -8.180 -14.408 1.00 83.94 115 LYS A C 1
ATOM 945 O O . LYS A 1 115 ? 4.539 -8.224 -13.408 1.00 83.94 115 LYS A O 1
ATOM 950 N N . GLY A 1 116 ? 5.348 -9.181 -15.280 1.00 78.25 116 GLY A N 1
ATOM 951 C CA . GLY A 1 116 ? 4.457 -10.339 -15.264 1.00 78.25 116 GLY A CA 1
ATOM 952 C C . GLY A 1 116 ? 2.988 -9.918 -15.391 1.00 78.25 116 GLY A C 1
ATOM 953 O O . GLY A 1 116 ? 2.560 -9.433 -16.428 1.00 78.25 116 GLY A O 1
ATOM 954 N N . GLU A 1 117 ? 2.208 -10.077 -14.318 1.00 75.25 117 GLU A N 1
ATOM 955 C CA . GLU A 1 117 ? 0.777 -9.713 -14.283 1.00 75.25 117 GLU A CA 1
ATOM 956 C C . GLU A 1 117 ? 0.512 -8.301 -13.721 1.00 75.25 117 GLU A C 1
ATOM 958 O O . GLU A 1 117 ? -0.640 -7.893 -13.578 1.00 75.25 117 GLU A O 1
ATOM 963 N N . LYS A 1 118 ? 1.554 -7.558 -13.326 1.00 81.62 118 LYS A N 1
ATOM 964 C CA . LYS A 1 118 ? 1.417 -6.260 -12.646 1.00 81.62 118 LYS A CA 1
ATOM 965 C C . LYS A 1 118 ? 1.804 -5.111 -13.565 1.00 81.62 118 LYS A C 1
ATOM 967 O O . LYS A 1 118 ? 2.866 -5.149 -14.174 1.00 81.62 118 LYS A O 1
ATOM 972 N N . ILE A 1 119 ? 0.996 -4.055 -13.581 1.00 84.50 119 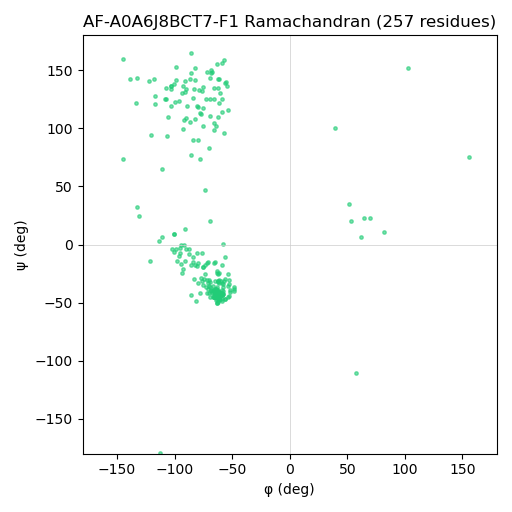ILE A N 1
ATOM 973 C CA . ILE A 1 119 ? 1.316 -2.811 -14.291 1.00 84.50 119 ILE A CA 1
ATOM 974 C C . ILE A 1 119 ? 2.351 -2.009 -13.498 1.00 84.50 119 ILE A C 1
ATOM 976 O O . ILE A 1 119 ? 2.201 -1.801 -12.290 1.00 84.50 119 ILE A O 1
ATOM 980 N N . THR A 1 120 ? 3.391 -1.543 -14.186 1.00 83.81 120 THR A N 1
ATOM 981 C CA . THR A 1 120 ? 4.360 -0.587 -13.645 1.00 83.81 120 THR A CA 1
ATOM 982 C C . THR A 1 120 ? 3.754 0.809 -13.714 1.00 83.81 120 THR A C 1
ATOM 984 O O . THR A 1 120 ? 3.422 1.297 -14.789 1.00 83.81 120 THR A O 1
ATOM 987 N N . ILE A 1 121 ? 3.574 1.442 -12.555 1.00 84.75 121 ILE A N 1
ATOM 988 C CA . ILE A 1 121 ? 2.964 2.773 -12.460 1.00 84.75 121 ILE A CA 1
ATOM 989 C C . ILE A 1 121 ? 4.079 3.829 -12.469 1.00 84.75 121 ILE A C 1
ATOM 991 O O . ILE A 1 121 ? 4.998 3.719 -11.649 1.00 84.75 121 ILE A O 1
ATOM 995 N N . PRO A 1 122 ? 3.990 4.871 -13.316 1.00 83.38 122 PRO A N 1
ATOM 996 C CA . PRO A 1 122 ? 4.897 6.013 -13.261 1.00 83.38 122 PRO A CA 1
ATOM 997 C C . PRO A 1 122 ? 4.826 6.700 -11.888 1.00 83.38 122 PRO A C 1
ATOM 999 O O . PRO A 1 122 ? 3.801 7.249 -11.487 1.00 83.38 122 PRO A O 1
ATOM 1002 N N . THR A 1 123 ? 5.919 6.646 -11.127 1.00 78.62 123 THR A N 1
ATOM 1003 C CA . THR A 1 123 ? 5.972 7.156 -9.743 1.00 78.62 123 THR A CA 1
ATOM 1004 C C . THR A 1 123 ? 6.033 8.682 -9.690 1.00 78.62 123 THR A C 1
ATOM 1006 O O . THR A 1 123 ? 5.430 9.302 -8.809 1.00 78.62 123 THR A O 1
ATOM 1009 N N . LYS A 1 124 ? 6.720 9.303 -10.660 1.00 75.56 124 LYS A N 1
ATOM 1010 C CA . LYS A 1 124 ? 6.944 10.757 -10.716 1.00 75.56 124 LYS A CA 1
ATOM 1011 C C . LYS A 1 124 ? 5.644 11.553 -10.834 1.00 75.56 124 LYS A C 1
ATOM 1013 O O . LYS A 1 124 ? 5.487 12.559 -10.149 1.00 75.56 124 LYS A O 1
ATOM 1018 N N . SER A 1 125 ? 4.707 11.098 -11.659 1.00 72.56 125 SER A N 1
ATOM 1019 C CA . SER A 1 125 ? 3.470 11.830 -11.953 1.00 72.56 125 SER A CA 1
ATOM 1020 C C . SER A 1 125 ? 2.428 11.739 -10.841 1.00 72.56 125 SER A C 1
ATOM 1022 O O . SER A 1 125 ? 1.656 12.670 -10.624 1.00 72.56 125 SER A O 1
ATOM 1024 N N . TRP A 1 126 ? 2.435 10.647 -10.079 1.00 76.94 126 TRP A N 1
ATOM 1025 C CA . TRP A 1 126 ? 1.467 10.407 -9.005 1.00 76.94 126 TRP A CA 1
ATOM 1026 C C . TRP A 1 126 ? 1.951 10.913 -7.638 1.00 76.94 126 TRP A C 1
ATOM 1028 O O . TRP A 1 126 ? 1.236 10.799 -6.641 1.00 76.94 126 TRP A O 1
ATOM 1038 N N . GLY A 1 127 ? 3.157 11.488 -7.573 1.00 77.44 127 GLY A N 1
ATOM 1039 C CA . GLY A 1 127 ? 3.677 12.154 -6.380 1.00 77.44 127 GLY A CA 1
ATOM 1040 C C . GLY A 1 127 ? 4.006 11.215 -5.217 1.00 77.44 127 GLY A C 1
ATOM 1041 O O . GLY A 1 127 ? 4.028 11.660 -4.067 1.00 77.44 127 GLY A O 1
ATOM 1042 N N . PHE A 1 128 ? 4.259 9.928 -5.482 1.00 79.00 128 PHE A N 1
ATOM 1043 C CA . PHE A 1 128 ? 4.710 8.977 -4.467 1.00 79.00 128 PHE A CA 1
ATOM 1044 C C . PHE A 1 128 ? 6.092 8.420 -4.805 1.00 79.00 128 PHE A C 1
ATOM 1046 O O . PHE A 1 128 ? 6.415 8.144 -5.955 1.00 79.00 128 PHE A O 1
ATOM 1053 N N . THR A 1 129 ? 6.916 8.224 -3.780 1.00 76.06 129 THR A N 1
ATOM 1054 C CA . THR A 1 129 ? 8.212 7.562 -3.917 1.00 76.06 129 THR A CA 1
ATOM 1055 C C . THR A 1 129 ? 8.064 6.093 -3.558 1.00 76.06 129 THR A C 1
ATOM 1057 O O . THR A 1 129 ? 7.598 5.741 -2.473 1.00 76.06 129 THR A O 1
ATOM 1060 N N . HIS A 1 130 ? 8.441 5.213 -4.482 1.00 71.69 130 HIS A N 1
ATOM 1061 C CA . HIS A 1 130 ? 8.474 3.787 -4.202 1.00 71.69 130 HIS A CA 1
ATOM 1062 C C . HIS A 1 130 ? 9.735 3.466 -3.395 1.00 71.69 130 HIS A C 1
ATOM 1064 O O . HIS A 1 130 ? 10.850 3.618 -3.883 1.00 71.69 130 HIS A O 1
ATOM 1070 N N . T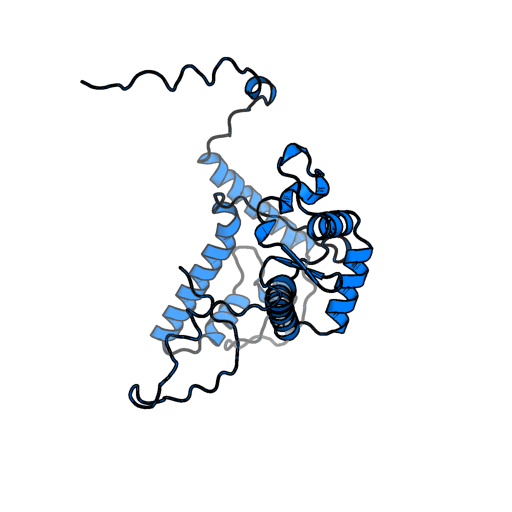HR A 1 131 ? 9.565 3.052 -2.141 1.00 70.06 131 THR A N 1
ATOM 1071 C CA . THR A 1 131 ? 10.671 2.624 -1.281 1.00 70.06 131 THR A CA 1
ATOM 1072 C C . THR A 1 131 ? 10.652 1.106 -1.154 1.00 70.06 131 THR A C 1
ATOM 1074 O O . THR A 1 131 ? 9.771 0.527 -0.520 1.00 70.06 131 THR A O 1
ATOM 1077 N N . VAL A 1 132 ? 11.634 0.442 -1.762 1.00 69.81 132 VAL A N 1
ATOM 1078 C CA . VAL A 1 132 ? 11.830 -1.002 -1.598 1.00 69.81 132 VAL A CA 1
ATOM 1079 C C . VAL A 1 132 ? 12.779 -1.272 -0.439 1.00 69.81 132 VAL A C 1
ATOM 1081 O O . VAL A 1 132 ? 13.852 -0.683 -0.331 1.00 69.81 132 VAL A O 1
ATOM 1084 N N . SER A 1 133 ? 12.390 -2.177 0.451 1.00 73.50 133 SER A N 1
ATOM 1085 C CA . SER A 1 133 ? 13.299 -2.752 1.441 1.00 73.50 133 SER A CA 1
ATOM 1086 C C . SER A 1 133 ? 14.044 -3.939 0.834 1.00 73.50 133 SER A C 1
ATOM 1088 O O . SER A 1 133 ? 13.461 -4.694 0.055 1.00 73.50 133 SER A O 1
ATOM 1090 N N . SER A 1 134 ? 15.294 -4.168 1.245 1.00 71.88 134 SER A N 1
ATOM 1091 C CA . SER A 1 134 ? 15.997 -5.413 0.905 1.00 71.88 134 SER A CA 1
ATOM 1092 C C . SER A 1 134 ? 15.170 -6.633 1.350 1.00 71.88 134 SER A C 1
ATOM 1094 O O . SER A 1 134 ? 14.615 -6.603 2.455 1.00 71.88 134 SER A O 1
ATOM 1096 N N . PRO A 1 135 ? 15.103 -7.720 0.554 1.00 67.31 135 PRO A N 1
ATOM 1097 C CA . PRO A 1 135 ? 14.384 -8.942 0.928 1.00 67.31 135 PRO A CA 1
ATOM 1098 C C . PRO A 1 135 ? 14.785 -9.501 2.302 1.00 67.31 135 PRO A C 1
ATOM 1100 O O . PRO A 1 135 ? 13.961 -10.067 3.014 1.00 67.31 135 PRO A O 1
ATOM 1103 N N . HIS A 1 136 ? 16.040 -9.289 2.704 1.00 65.94 136 HIS A N 1
ATOM 1104 C CA . HIS A 1 136 ? 16.596 -9.760 3.975 1.00 65.94 136 HIS A CA 1
ATOM 1105 C C . HIS A 1 136 ? 16.447 -8.746 5.120 1.00 65.94 136 HIS A C 1
ATOM 1107 O O . HIS A 1 136 ? 17.087 -8.888 6.157 1.00 65.94 136 HIS A O 1
ATOM 1113 N N . TYR A 1 137 ? 15.620 -7.709 4.951 1.00 73.12 137 TYR A N 1
ATOM 1114 C CA . TYR A 1 137 ? 15.392 -6.676 5.958 1.00 73.12 137 TYR A CA 1
ATOM 1115 C C . TYR A 1 137 ? 13.976 -6.764 6.543 1.00 73.12 137 TYR A C 1
ATOM 1117 O O . TYR A 1 137 ? 13.155 -5.852 6.402 1.00 73.12 137 TYR A O 1
ATOM 1125 N N . GLN A 1 138 ? 13.682 -7.870 7.238 1.00 65.75 138 GLN A N 1
ATOM 1126 C CA . GLN A 1 138 ? 12.347 -8.172 7.783 1.00 65.75 138 GLN A CA 1
ATOM 1127 C C . GLN A 1 138 ? 11.869 -7.122 8.802 1.00 65.75 138 GLN A C 1
ATOM 1129 O O . GLN A 1 138 ? 10.670 -6.904 8.968 1.00 65.75 138 GLN A O 1
ATOM 1134 N N . GLN A 1 139 ? 12.799 -6.411 9.449 1.00 74.19 139 GLN A N 1
ATOM 1135 C CA . GLN A 1 139 ? 12.490 -5.358 10.421 1.00 74.19 139 GLN A CA 1
ATOM 1136 C C . GLN A 1 139 ? 11.651 -4.216 9.824 1.00 74.19 139 GLN A C 1
ATOM 1138 O O . GLN A 1 139 ? 10.815 -3.652 10.532 1.00 74.19 139 GLN A O 1
ATOM 1143 N N . SER A 1 140 ? 11.811 -3.916 8.528 1.00 71.38 140 SER A N 1
ATOM 1144 C CA . SER A 1 140 ? 11.016 -2.884 7.840 1.00 71.38 140 SER A CA 1
ATOM 1145 C C . SER A 1 140 ? 9.513 -3.178 7.834 1.00 71.38 140 SER A C 1
ATOM 1147 O O . SER A 1 140 ? 8.706 -2.259 7.967 1.00 71.38 140 SER A O 1
ATOM 1149 N N . ASN A 1 141 ? 9.131 -4.457 7.780 1.00 80.81 141 ASN A N 1
ATOM 1150 C CA . ASN A 1 141 ? 7.737 -4.900 7.730 1.00 80.81 141 ASN A CA 1
ATOM 1151 C C . ASN A 1 141 ? 7.158 -5.257 9.108 1.00 80.81 141 ASN A C 1
ATOM 1153 O O . ASN A 1 141 ? 5.961 -5.534 9.229 1.00 80.81 141 ASN A O 1
ATOM 1157 N N . GLY A 1 142 ? 7.965 -5.187 10.172 1.00 84.00 142 GLY A N 1
ATOM 1158 C CA . GLY A 1 142 ? 7.587 -5.662 11.504 1.00 84.00 142 GLY A CA 1
ATOM 1159 C C . GLY A 1 142 ? 6.325 -5.003 12.076 1.00 84.00 142 GLY A C 1
ATOM 1160 O O . GLY A 1 142 ? 5.531 -5.663 12.746 1.00 84.00 142 GLY A O 1
ATOM 1161 N N . LEU A 1 143 ? 6.075 -3.721 11.784 1.00 82.81 143 LEU A N 1
ATOM 1162 C CA . LEU A 1 143 ? 4.853 -3.034 12.227 1.00 82.81 143 LEU A CA 1
ATOM 1163 C C . LEU A 1 143 ? 3.591 -3.618 11.579 1.00 82.81 143 LEU A C 1
ATOM 1165 O O . LEU A 1 143 ? 2.600 -3.864 12.272 1.00 82.81 143 LEU A O 1
ATOM 1169 N N . ALA A 1 144 ? 3.635 -3.866 10.269 1.00 85.50 144 ALA A N 1
ATOM 1170 C CA . ALA A 1 144 ? 2.527 -4.471 9.539 1.00 85.50 144 ALA A CA 1
ATOM 1171 C C . ALA A 1 144 ? 2.287 -5.912 10.014 1.00 85.50 144 ALA A C 1
ATOM 1173 O O . ALA A 1 144 ? 1.149 -6.298 10.283 1.00 85.50 144 ALA A O 1
ATOM 1174 N N . GLU A 1 145 ? 3.351 -6.687 10.224 1.00 89.25 145 GLU A N 1
ATOM 1175 C CA . GLU A 1 145 ? 3.259 -8.054 10.740 1.00 89.25 145 GLU A CA 1
ATOM 1176 C C . GLU A 1 145 ? 2.633 -8.109 12.138 1.00 89.25 145 GLU A C 1
ATOM 1178 O O . GLU A 1 145 ? 1.709 -8.892 12.383 1.00 89.25 145 GLU A O 1
ATOM 1183 N N . ARG A 1 146 ? 3.078 -7.250 13.065 1.00 89.12 146 ARG A N 1
ATOM 1184 C CA . ARG A 1 146 ? 2.506 -7.156 14.419 1.00 89.12 146 ARG A CA 1
ATOM 1185 C C . ARG A 1 146 ? 1.047 -6.726 14.396 1.00 89.12 146 ARG A C 1
ATOM 1187 O O . ARG A 1 146 ? 0.246 -7.238 15.187 1.00 89.12 146 ARG A O 1
ATOM 1194 N N . PHE A 1 147 ? 0.681 -5.834 13.482 1.00 89.81 147 PHE A N 1
ATOM 1195 C CA . PHE A 1 147 ? -0.708 -5.457 13.271 1.00 89.81 147 PHE A CA 1
ATOM 1196 C C . PHE A 1 147 ? -1.547 -6.653 12.798 1.00 89.81 147 PHE A C 1
ATOM 1198 O O . PHE A 1 147 ? -2.554 -6.977 13.429 1.00 89.81 147 PHE A O 1
ATOM 1205 N N . VAL A 1 148 ? -1.097 -7.381 11.771 1.00 92.62 148 VAL A N 1
ATOM 1206 C CA . VAL A 1 148 ? -1.782 -8.584 11.265 1.00 92.62 148 VAL A CA 1
ATOM 1207 C C . VAL A 1 148 ? -1.924 -9.642 12.360 1.00 92.62 148 VAL A C 1
ATOM 1209 O O . VAL A 1 148 ? -3.003 -10.209 12.530 1.00 92.62 148 VAL A O 1
ATOM 1212 N N . GLN A 1 149 ? -0.876 -9.883 13.153 1.00 92.88 149 GLN A N 1
ATOM 1213 C CA . GLN A 1 149 ? -0.937 -10.783 14.309 1.00 92.88 149 GLN A CA 1
ATOM 1214 C C . GLN A 1 149 ? -1.999 -10.335 15.323 1.00 92.88 149 GLN A C 1
ATOM 1216 O O . GLN A 1 149 ? -2.763 -11.163 15.821 1.00 92.88 149 GLN A O 1
ATOM 1221 N N . SER A 1 150 ? -2.077 -9.036 15.619 1.00 92.19 150 SER A N 1
ATOM 1222 C CA . SER A 1 150 ? -3.063 -8.478 16.554 1.00 92.19 150 SER A CA 1
ATOM 1223 C C . SER A 1 150 ? -4.494 -8.658 16.047 1.00 92.19 150 SER A C 1
ATOM 1225 O O . SER A 1 150 ? -5.366 -9.089 16.803 1.00 92.19 150 SER A O 1
ATOM 1227 N N . VAL A 1 151 ? -4.728 -8.405 14.756 1.00 93.06 151 VAL A N 1
ATOM 1228 C CA . VAL A 1 151 ? -6.032 -8.611 14.111 1.00 93.06 151 VAL A CA 1
ATOM 1229 C C . VAL A 1 151 ? -6.412 -10.091 14.114 1.00 93.06 151 VAL A C 1
ATOM 1231 O O . VAL A 1 151 ? -7.516 -10.425 14.533 1.00 93.06 151 VAL A O 1
ATOM 1234 N N . LYS A 1 152 ? -5.497 -11.000 13.749 1.00 94.50 152 LYS A N 1
ATOM 1235 C CA . LYS A 1 152 ? -5.745 -12.452 13.800 1.00 94.50 152 LYS A CA 1
ATOM 1236 C C . LYS A 1 152 ? -6.151 -12.907 15.202 1.00 94.50 152 LYS A C 1
ATOM 1238 O O . LYS A 1 152 ? -7.163 -13.582 15.352 1.00 94.50 152 LYS A O 1
ATOM 1243 N N . LYS A 1 153 ? -5.427 -12.473 16.241 1.00 94.81 153 LYS A N 1
ATOM 1244 C CA . LYS A 1 153 ? -5.773 -12.779 17.642 1.00 94.81 153 LYS A CA 1
ATOM 1245 C C . LYS A 1 153 ? -7.162 -12.259 18.021 1.00 94.81 153 LYS A C 1
ATOM 1247 O O . LYS A 1 153 ? -7.909 -12.954 18.702 1.00 94.81 153 LYS A O 1
ATOM 1252 N N . MET A 1 154 ? -7.511 -11.050 17.588 1.00 93.12 154 MET A N 1
ATOM 1253 C CA . MET A 1 154 ? -8.820 -10.443 17.844 1.00 93.12 154 MET A CA 1
ATOM 1254 C C . MET A 1 154 ? -9.960 -11.223 17.178 1.00 93.12 154 MET A C 1
ATOM 1256 O O . MET A 1 154 ? -10.988 -11.465 17.812 1.00 93.12 154 MET A O 1
ATOM 1260 N N . LEU A 1 155 ? -9.764 -11.655 15.931 1.00 93.81 155 LEU A N 1
ATOM 1261 C CA . LEU A 1 155 ? -10.725 -12.475 15.195 1.00 93.81 155 LEU A CA 1
ATOM 1262 C C . LEU A 1 155 ? -10.909 -13.847 15.855 1.00 93.81 155 LEU A C 1
ATOM 1264 O O . LEU A 1 155 ? -12.044 -14.256 16.090 1.00 93.81 155 LEU A O 1
ATOM 1268 N N . SER A 1 156 ? -9.815 -14.513 16.243 1.00 94.94 156 SER A N 1
ATOM 1269 C CA . SER A 1 156 ? -9.877 -15.799 16.947 1.00 94.94 156 SER A CA 1
ATOM 1270 C C . SER A 1 156 ? -10.633 -15.701 18.275 1.00 94.94 156 SER A C 1
ATOM 1272 O O . SER A 1 156 ? -11.479 -16.546 18.551 1.00 94.94 156 SER A O 1
ATOM 1274 N N . LYS A 1 157 ? -10.396 -14.644 19.066 1.00 93.88 157 LYS A N 1
ATOM 1275 C CA . LYS A 1 157 ? -11.140 -14.389 20.314 1.00 93.88 157 LYS A CA 1
ATOM 1276 C C . LYS A 1 157 ? -12.622 -14.116 20.065 1.00 93.88 157 LYS A C 1
ATOM 1278 O O . LYS A 1 157 ? -13.467 -14.625 20.784 1.00 93.88 157 LYS A O 1
ATOM 1283 N N . SER A 1 158 ? -12.947 -13.351 19.024 1.00 93.31 158 SER A N 1
ATOM 1284 C CA . SER A 1 158 ? -14.346 -13.058 18.677 1.00 93.31 158 SER A CA 1
ATOM 1285 C C . SER A 1 158 ? -15.103 -14.328 18.282 1.00 93.31 158 SER A C 1
ATOM 1287 O O . SER A 1 158 ? -16.247 -14.505 18.690 1.00 93.31 158 SER A O 1
ATOM 1289 N N . LYS A 1 159 ? -14.433 -15.245 17.566 1.00 93.56 159 LYS A N 1
ATOM 1290 C CA . LYS A 1 159 ? -14.974 -16.564 17.217 1.00 93.56 159 LYS A CA 1
ATOM 1291 C C . LYS A 1 159 ? -15.217 -17.437 18.454 1.00 93.56 159 LYS A C 1
ATOM 1293 O O . LYS A 1 159 ? -16.253 -18.082 18.521 1.00 93.56 159 LYS A O 1
ATOM 1298 N N . GLN A 1 160 ? -14.293 -17.441 19.419 1.00 93.88 160 GLN A N 1
ATOM 1299 C CA . GLN A 1 160 ? -14.451 -18.168 20.689 1.00 93.88 160 GLN A CA 1
ATOM 1300 C C . GLN A 1 160 ? -15.621 -17.623 21.524 1.00 93.88 160 GLN A C 1
ATOM 1302 O O . GLN A 1 160 ? -16.395 -18.399 22.069 1.00 93.88 160 GLN A O 1
ATOM 1307 N N . ASP A 1 161 ? -15.784 -16.300 21.560 1.00 92.69 161 ASP A N 1
ATOM 1308 C CA . ASP A 1 161 ? -16.867 -15.614 22.276 1.00 92.69 161 ASP A CA 1
ATOM 1309 C C . ASP A 1 161 ? -18.235 -15.684 21.563 1.00 92.69 161 ASP A C 1
ATOM 1311 O O . ASP A 1 161 ? -19.223 -15.181 22.102 1.00 92.69 161 ASP A O 1
ATOM 1315 N N . GLY A 1 162 ? -18.302 -16.200 20.329 1.00 91.75 162 GLY A N 1
ATOM 1316 C CA . GLY A 1 162 ? -19.515 -16.172 19.502 1.00 91.75 162 GLY A CA 1
ATOM 1317 C C . GLY A 1 162 ? -19.979 -14.761 19.107 1.00 91.75 162 GLY A C 1
ATOM 1318 O O . GLY A 1 162 ? -21.157 -14.550 18.828 1.00 91.75 162 GLY A O 1
ATOM 1319 N N . LYS A 1 163 ? -19.079 -13.769 19.106 1.00 89.56 163 LYS A N 1
ATOM 1320 C CA . LYS A 1 163 ? -19.388 -12.367 18.779 1.00 89.56 163 LYS A CA 1
ATOM 1321 C C . LYS A 1 163 ? -19.012 -12.040 17.340 1.00 89.56 163 LYS A C 1
ATOM 1323 O O . LYS A 1 163 ? -18.050 -12.577 16.797 1.00 89.56 163 LYS A O 1
ATOM 1328 N N . ASP A 1 164 ? -19.718 -11.072 16.764 1.00 91.88 164 ASP A N 1
ATOM 1329 C CA . ASP A 1 164 ? -19.414 -10.554 15.431 1.00 91.88 164 ASP A CA 1
ATOM 1330 C C . ASP A 1 164 ? -17.991 -9.932 15.368 1.00 91.88 164 ASP A C 1
ATOM 1332 O O . ASP A 1 164 ? -17.699 -8.971 16.101 1.00 91.88 164 ASP A O 1
ATOM 1336 N N . PRO A 1 165 ? -17.107 -10.433 14.478 1.00 92.44 165 PRO A N 1
ATOM 1337 C CA . PRO A 1 165 ? -15.794 -9.856 14.189 1.00 92.44 165 PRO A CA 1
ATOM 1338 C C . PRO A 1 165 ? -15.780 -8.345 13.929 1.00 92.44 165 PRO A C 1
ATOM 1340 O O . PRO A 1 165 ? -14.837 -7.649 14.331 1.00 92.44 165 PRO A O 1
ATOM 1343 N N . TYR A 1 166 ? -16.809 -7.804 13.274 1.00 92.00 166 TYR A N 1
ATOM 1344 C CA . TYR A 1 166 ? -16.851 -6.386 12.919 1.00 92.00 166 TYR A CA 1
ATOM 1345 C C . TYR A 1 166 ? -17.002 -5.492 14.147 1.00 92.00 166 TYR A C 1
ATOM 1347 O O . TYR A 1 166 ? -16.414 -4.408 14.199 1.00 92.00 166 TYR A O 1
ATOM 1355 N N . ILE A 1 167 ? -17.701 -5.965 15.182 1.00 90.69 167 ILE A N 1
ATOM 1356 C CA . ILE A 1 167 ? -17.818 -5.254 16.458 1.00 90.69 167 ILE A CA 1
ATOM 1357 C C . ILE A 1 167 ? -16.449 -5.168 17.142 1.00 90.69 167 ILE A C 1
ATOM 1359 O O . ILE A 1 167 ? -16.108 -4.128 17.714 1.00 90.69 167 ILE A O 1
ATOM 1363 N N . ALA A 1 168 ? -15.635 -6.223 17.067 1.00 91.19 168 ALA A N 1
ATOM 1364 C CA . ALA A 1 168 ? -14.287 -6.214 17.627 1.00 91.19 168 ALA A CA 1
ATOM 1365 C C . ALA A 1 168 ? -13.376 -5.212 16.896 1.00 91.19 168 ALA A C 1
ATOM 1367 O O . ALA A 1 168 ? -12.723 -4.389 17.545 1.00 91.19 168 ALA A O 1
ATOM 1368 N N . MET A 1 169 ? -13.414 -5.187 15.558 1.00 91.75 169 MET A N 1
ATOM 1369 C CA . MET A 1 169 ? -12.688 -4.178 14.776 1.00 91.75 169 MET A CA 1
ATOM 1370 C C . MET A 1 169 ? -13.172 -2.754 15.068 1.00 91.75 169 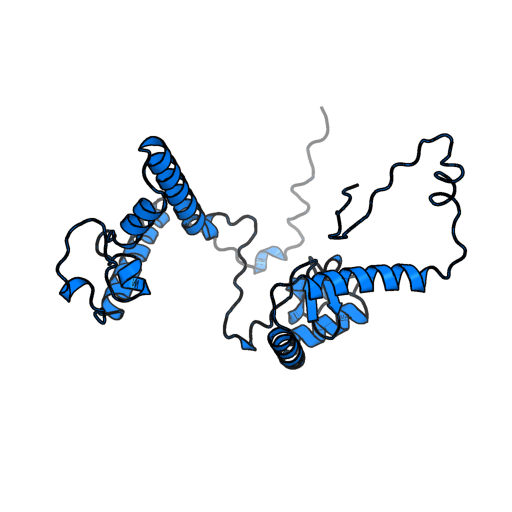MET A C 1
ATOM 1372 O O . MET A 1 169 ? -12.364 -1.831 15.176 1.00 91.75 169 MET A O 1
ATOM 1376 N N . LEU A 1 170 ? -14.484 -2.557 15.218 1.00 91.81 170 LEU A N 1
ATOM 1377 C CA . LEU A 1 170 ? -15.062 -1.262 15.562 1.00 91.81 170 LEU A CA 1
ATOM 1378 C C . LEU A 1 170 ? -14.556 -0.772 16.924 1.00 91.81 170 LEU A C 1
ATOM 1380 O O . LEU A 1 170 ? -14.236 0.408 17.067 1.00 91.81 170 LEU A O 1
ATOM 1384 N N . LYS A 1 171 ? -14.446 -1.664 17.914 1.00 90.31 171 LYS A N 1
ATOM 1385 C CA . LYS A 1 171 ? -13.864 -1.336 19.222 1.00 90.31 171 LYS A CA 1
ATOM 1386 C C . LYS A 1 171 ? -12.398 -0.941 19.079 1.00 90.31 171 LYS A C 1
ATOM 1388 O O . LYS A 1 171 ? -12.050 0.151 19.509 1.00 90.31 171 LYS A O 1
ATOM 1393 N N . TYR A 1 172 ? -11.588 -1.742 18.384 1.00 91.44 172 TYR A N 1
ATOM 1394 C CA . TYR A 1 172 ? -10.173 -1.440 18.138 1.00 91.44 172 TYR A CA 1
ATOM 1395 C C . TYR A 1 172 ? -9.961 -0.054 17.516 1.00 91.44 172 TYR A C 1
ATOM 1397 O O . TYR A 1 172 ? -9.141 0.725 17.995 1.00 91.44 172 TYR A O 1
ATOM 1405 N N . ARG A 1 173 ? -10.759 0.306 16.503 1.00 91.88 173 ARG A N 1
ATOM 1406 C CA . ARG A 1 173 ? -10.685 1.624 15.849 1.00 91.88 173 ARG A CA 1
ATOM 1407 C C . ARG A 1 173 ? -10.995 2.793 16.791 1.00 91.88 173 ARG A C 1
ATOM 1409 O O . ARG A 1 173 ? -10.537 3.899 16.527 1.00 91.88 173 ARG A O 1
ATOM 1416 N N . ASN A 1 174 ? -11.762 2.571 17.860 1.00 89.94 174 ASN A N 1
ATOM 1417 C CA . ASN A 1 174 ? -12.137 3.599 18.840 1.00 89.94 174 ASN A CA 1
ATOM 1418 C C . ASN A 1 174 ? -11.337 3.539 20.150 1.00 89.94 174 ASN A C 1
ATOM 1420 O O . ASN A 1 174 ? -11.533 4.404 21.011 1.00 89.94 174 ASN A O 1
ATOM 1424 N N . THR A 1 175 ? -10.460 2.550 20.319 1.00 89.00 175 THR A N 1
ATOM 1425 C CA . THR A 1 175 ? -9.598 2.435 21.496 1.00 89.00 175 THR A CA 1
ATOM 1426 C C . THR A 1 175 ? -8.399 3.374 21.331 1.00 89.00 175 THR A C 1
ATOM 1428 O O . THR A 1 175 ? -7.661 3.240 20.354 1.00 89.00 175 THR A O 1
ATOM 1431 N N . PRO A 1 176 ? -8.210 4.364 22.223 1.00 86.31 176 PRO A N 1
ATOM 1432 C CA . PRO A 1 176 ? -7.023 5.213 22.197 1.00 86.31 176 PRO A CA 1
ATOM 1433 C C . PRO A 1 176 ? -5.777 4.403 22.567 1.00 86.31 176 PRO A C 1
ATOM 1435 O O . PRO A 1 176 ? -5.857 3.459 23.353 1.00 86.31 176 PRO A O 1
ATOM 1438 N N . LEU A 1 177 ? -4.633 4.784 22.003 1.00 80.81 177 LEU A N 1
ATOM 1439 C CA . LEU A 1 177 ? -3.333 4.264 22.426 1.00 80.81 177 LEU A CA 1
ATOM 1440 C C . LEU A 1 177 ? -2.809 5.091 23.607 1.00 80.81 177 LEU A C 1
ATOM 1442 O O . LEU A 1 177 ? -3.291 6.196 23.863 1.00 80.81 177 LEU A O 1
ATOM 1446 N N . GLU A 1 178 ? -1.801 4.589 24.321 1.00 76.75 178 GLU A N 1
ATOM 1447 C CA . GLU A 1 178 ? -1.157 5.354 25.394 1.00 76.75 178 GLU A CA 1
ATOM 1448 C C . GLU A 1 178 ? -0.700 6.723 24.872 1.00 76.75 178 GLU A C 1
ATOM 1450 O O . GLU A 1 178 ? 0.135 6.824 23.972 1.00 76.75 178 GLU A O 1
ATOM 1455 N N . ASN A 1 179 ? -1.292 7.787 25.419 1.00 78.38 179 ASN A N 1
ATOM 1456 C CA . ASN A 1 179 ? -1.062 9.187 25.055 1.00 78.38 179 ASN A CA 1
ATOM 1457 C C . ASN A 1 179 ? -1.400 9.597 23.603 1.00 78.38 179 ASN A C 1
ATOM 1459 O O . ASN A 1 179 ? -1.167 10.758 23.248 1.00 78.38 179 ASN A O 1
ATOM 1463 N N . ILE A 1 180 ? -1.992 8.718 22.785 1.00 83.12 180 ILE A N 1
ATOM 1464 C CA . ILE A 1 180 ? -2.369 8.984 21.386 1.00 83.12 180 ILE A CA 1
ATOM 1465 C C . ILE A 1 180 ? -3.871 8.748 21.188 1.00 83.12 180 ILE A C 1
ATOM 1467 O O . ILE A 1 180 ? -4.457 7.806 21.720 1.00 83.12 180 ILE A O 1
ATOM 1471 N N . ASP A 1 181 ? -4.504 9.610 20.392 1.00 86.19 181 ASP A N 1
ATOM 1472 C CA . ASP A 1 181 ? -5.903 9.442 20.004 1.00 86.19 181 ASP A CA 1
ATOM 1473 C C . ASP A 1 181 ? -6.155 8.112 19.272 1.00 86.19 181 ASP A C 1
ATOM 1475 O O . ASP A 1 181 ? -5.261 7.502 18.685 1.00 86.19 181 ASP A O 1
ATOM 1479 N N . SER A 1 182 ? -7.402 7.643 19.305 1.00 89.25 182 SER A N 1
ATOM 1480 C CA . SER A 1 182 ? -7.771 6.378 18.656 1.00 89.25 182 SER A CA 1
ATOM 1481 C C . SER A 1 182 ? -7.584 6.422 17.131 1.00 89.25 182 SER A C 1
ATOM 1483 O O . SER A 1 182 ? -7.685 7.499 16.536 1.00 89.25 182 SER A O 1
ATOM 1485 N N . PRO A 1 183 ? -7.393 5.270 16.459 1.00 90.44 183 PRO A N 1
ATOM 1486 C CA . PRO A 1 183 ? -7.222 5.224 15.006 1.00 90.44 183 PRO A CA 1
ATOM 1487 C C . PRO A 1 183 ? -8.316 5.964 14.220 1.00 90.44 183 PRO A C 1
ATOM 1489 O O . PRO A 1 183 ? -8.020 6.693 13.276 1.00 90.44 183 PRO A O 1
ATOM 1492 N N . ALA A 1 184 ? -9.583 5.840 14.631 1.00 89.81 184 ALA A N 1
ATOM 1493 C CA . ALA A 1 184 ? -10.695 6.543 13.994 1.00 89.81 184 ALA A CA 1
ATOM 1494 C C . ALA A 1 184 ? -10.618 8.065 14.180 1.00 89.81 184 ALA A C 1
ATOM 1496 O O . ALA A 1 184 ? -10.964 8.811 13.269 1.00 89.81 184 ALA A O 1
ATOM 1497 N N . GLN A 1 185 ? -10.137 8.533 15.332 1.00 88.50 185 GLN A N 1
ATOM 1498 C CA . GLN A 1 185 ? -9.930 9.961 15.560 1.00 88.50 185 GLN A CA 1
ATOM 1499 C C . GLN A 1 185 ? -8.758 10.495 14.741 1.00 88.50 185 GLN A C 1
ATOM 1501 O O . GLN A 1 185 ? -8.863 11.590 14.213 1.00 88.50 185 GLN A O 1
ATOM 1506 N N . LEU A 1 186 ? -7.677 9.731 14.595 1.00 86.75 186 LEU A N 1
ATOM 1507 C CA . LEU A 1 186 ? -6.530 10.141 13.784 1.00 86.75 186 LEU A CA 1
ATOM 1508 C C . LEU A 1 186 ? -6.875 10.227 12.294 1.00 86.75 186 LEU A C 1
ATOM 1510 O O . LEU A 1 186 ? -6.424 11.141 11.614 1.00 86.75 186 LEU A O 1
ATOM 1514 N N . LEU A 1 187 ? -7.681 9.284 11.800 1.00 86.94 187 LEU A N 1
ATOM 1515 C CA . LEU A 1 187 ? -8.031 9.193 10.384 1.00 86.94 187 LEU A CA 1
ATOM 1516 C C . LEU A 1 187 ? -9.231 10.071 10.005 1.00 86.94 187 LEU A C 1
ATOM 1518 O O . LEU A 1 187 ? -9.229 10.707 8.959 1.00 86.94 187 LEU A O 1
ATOM 1522 N N . MET A 1 188 ? -10.279 10.080 10.832 1.00 85.31 188 MET A N 1
ATOM 1523 C CA . MET A 1 188 ? -11.566 10.713 10.514 1.00 85.31 188 MET A CA 1
ATOM 1524 C C . MET A 1 188 ? -11.875 11.928 11.396 1.00 85.31 188 MET A C 1
ATOM 1526 O O . MET A 1 188 ? -12.977 12.470 11.308 1.00 85.31 188 MET A O 1
ATOM 1530 N N . ASN A 1 189 ? -10.960 12.326 12.291 1.00 86.06 189 ASN A N 1
ATOM 1531 C CA . ASN A 1 189 ? -11.149 13.422 13.250 1.00 86.06 189 ASN A CA 1
ATOM 1532 C C . ASN A 1 189 ? -12.419 13.293 14.113 1.00 86.06 189 ASN A C 1
ATOM 1534 O O . ASN A 1 189 ? -12.893 14.265 14.694 1.00 86.06 189 ASN A O 1
ATOM 1538 N N . ARG A 1 190 ? -12.987 12.087 14.238 1.00 87.25 190 ARG A N 1
ATOM 1539 C CA . ARG A 1 190 ? -14.234 11.819 14.969 1.00 87.25 190 ARG A CA 1
ATOM 1540 C C . ARG A 1 190 ? -14.191 10.459 15.652 1.00 87.25 190 ARG A C 1
ATOM 1542 O O . ARG A 1 190 ? -13.440 9.575 15.251 1.00 87.25 190 ARG A O 1
ATOM 1549 N N . ARG A 1 191 ? -15.036 10.266 16.666 1.00 88.44 191 ARG A N 1
ATOM 1550 C CA . ARG A 1 191 ? -15.263 8.944 17.273 1.00 88.44 191 ARG A CA 1
ATOM 1551 C C . ARG A 1 191 ? -16.419 8.250 16.559 1.00 88.44 191 ARG A C 1
ATOM 1553 O O . ARG A 1 191 ? -17.408 8.899 16.217 1.00 88.44 191 ARG A O 1
ATOM 1560 N N . LEU A 1 192 ? -16.312 6.944 16.335 1.00 89.75 192 LEU A N 1
ATOM 1561 C CA . LEU A 1 192 ? -17.405 6.170 15.750 1.00 89.75 192 LEU A CA 1
ATOM 1562 C C . LEU A 1 192 ? -18.407 5.784 16.843 1.00 89.75 192 LEU A C 1
ATOM 1564 O O . LEU A 1 192 ? -18.055 5.624 18.014 1.00 89.75 192 LEU A O 1
ATOM 1568 N N . ARG A 1 193 ? -19.672 5.619 16.451 1.00 89.25 193 ARG A N 1
ATOM 1569 C CA . ARG A 1 193 ? -20.711 5.115 17.349 1.00 89.25 193 ARG A CA 1
ATOM 1570 C C . ARG A 1 193 ? -20.420 3.646 17.647 1.00 89.25 193 ARG A C 1
ATOM 1572 O O . ARG A 1 193 ? -20.274 2.853 16.725 1.00 89.25 193 ARG A O 1
ATOM 1579 N N . THR A 1 194 ? -20.328 3.302 18.924 1.00 88.19 194 THR A N 1
ATOM 1580 C CA . THR A 1 194 ? -20.149 1.918 19.382 1.00 88.19 194 THR A CA 1
ATOM 1581 C C . THR A 1 194 ? -21.398 1.452 20.123 1.00 88.19 194 THR A C 1
ATOM 1583 O O . THR A 1 194 ? -22.363 2.206 20.259 1.00 88.19 194 THR A O 1
ATOM 1586 N N . THR A 1 195 ? -21.379 0.214 20.616 1.00 84.94 195 THR A N 1
ATOM 1587 C CA . THR A 1 195 ? -22.433 -0.328 21.484 1.00 84.94 195 THR A CA 1
ATOM 1588 C C . THR A 1 195 ? -22.502 0.378 22.842 1.00 84.94 195 THR A C 1
ATOM 1590 O O . THR A 1 195 ? -23.501 0.242 23.539 1.00 84.94 195 THR A O 1
ATOM 1593 N N . ILE A 1 196 ? -21.464 1.133 23.229 1.00 85.00 196 ILE A N 1
ATOM 1594 C CA . ILE A 1 196 ? -21.439 1.892 24.481 1.00 85.00 196 ILE A CA 1
ATOM 1595 C C . ILE A 1 196 ? -22.152 3.237 24.263 1.00 85.00 196 ILE A C 1
ATOM 1597 O O . ILE A 1 196 ? -21.766 3.994 23.358 1.00 85.00 196 ILE A O 1
ATOM 1601 N N . PRO A 1 197 ? -23.163 3.577 25.085 1.00 85.50 197 PRO A N 1
ATOM 1602 C CA . PRO A 1 197 ? -23.864 4.848 24.972 1.00 85.50 197 PRO A CA 1
ATOM 1603 C C . PRO A 1 197 ? -22.873 6.006 25.129 1.00 85.50 197 PRO A C 1
ATOM 1605 O O . PRO A 1 197 ? -22.109 6.083 26.087 1.00 85.50 197 PRO A O 1
ATOM 1608 N N . THR A 1 198 ? -22.851 6.899 24.142 1.00 83.38 198 THR A N 1
ATOM 1609 C CA . THR A 1 198 ? -21.909 8.022 24.074 1.00 83.38 198 THR A CA 1
ATOM 1610 C C . THR A 1 198 ? -22.661 9.304 23.737 1.00 83.38 198 THR A C 1
ATOM 1612 O O . THR A 1 198 ? -23.591 9.303 22.932 1.00 83.38 198 THR A O 1
ATOM 1615 N N . ILE A 1 199 ? -22.229 10.421 24.325 1.00 87.50 199 ILE A N 1
ATOM 1616 C CA . ILE A 1 199 ? -22.797 11.752 24.079 1.00 87.50 199 ILE A CA 1
ATOM 1617 C C . ILE A 1 199 ? -22.644 12.122 22.594 1.00 87.50 199 ILE A C 1
ATOM 1619 O O . ILE A 1 199 ? -21.534 12.081 22.056 1.00 87.50 199 ILE A O 1
ATOM 1623 N N . LYS A 1 200 ? -23.734 12.564 21.945 1.00 86.69 200 LYS A N 1
ATOM 1624 C CA . LYS A 1 200 ? -23.765 12.919 20.508 1.00 86.69 200 LYS A CA 1
ATOM 1625 C C . LYS A 1 200 ? -22.687 13.940 20.113 1.00 86.69 200 LYS A C 1
ATOM 1627 O O . LYS A 1 200 ? -22.078 13.811 19.056 1.00 86.69 200 LYS A O 1
ATOM 1632 N N . ASN A 1 201 ? -22.364 14.894 20.989 1.00 86.56 201 ASN A N 1
ATOM 1633 C CA . ASN A 1 201 ? -21.304 15.882 20.746 1.00 86.56 201 ASN A CA 1
ATOM 1634 C C . ASN A 1 201 ? -19.892 15.278 20.615 1.00 86.56 201 ASN A C 1
ATOM 1636 O O . ASN A 1 201 ? -19.038 15.893 19.986 1.00 86.56 201 ASN A O 1
ATOM 1640 N N . ARG A 1 202 ? -19.624 14.082 21.162 1.00 82.31 202 ARG A N 1
ATOM 1641 C CA . ARG A 1 202 ? -18.331 13.387 20.985 1.00 82.31 202 ARG A CA 1
ATOM 1642 C C . ARG A 1 202 ? -18.211 12.662 19.640 1.00 82.31 202 ARG A C 1
ATOM 1644 O O . ARG A 1 202 ? -17.103 12.283 19.270 1.00 82.31 202 ARG A O 1
ATOM 1651 N N . LEU A 1 203 ? -19.328 12.455 18.940 1.00 85.81 203 LEU A N 1
ATOM 1652 C CA . LEU A 1 203 ? -19.369 11.834 17.611 1.00 85.81 203 LEU A CA 1
ATOM 1653 C C . LEU A 1 203 ? -19.131 12.852 16.487 1.00 85.81 203 LEU A C 1
ATOM 1655 O O . LEU A 1 203 ? -18.823 12.457 15.364 1.00 85.81 203 LEU A O 1
ATOM 1659 N N . LYS A 1 204 ? -19.277 14.151 16.781 1.00 86.50 204 LYS A N 1
ATOM 1660 C CA . LYS A 1 204 ? -18.985 15.230 15.833 1.00 86.50 204 LYS A CA 1
ATOM 1661 C C . LYS A 1 204 ? -17.475 15.313 15.573 1.00 86.50 204 LYS A C 1
ATOM 1663 O O . LYS A 1 204 ? -16.698 15.094 16.510 1.00 86.50 204 LYS A O 1
ATOM 1668 N N . PRO A 1 205 ? -17.055 15.623 14.333 1.00 84.31 205 PRO A N 1
ATOM 1669 C CA . PRO A 1 205 ? -15.648 15.804 14.029 1.00 84.31 205 PRO A CA 1
ATOM 1670 C C . PRO A 1 205 ? -15.091 16.979 14.832 1.00 84.31 205 PRO A C 1
ATOM 1672 O O . PRO A 1 205 ? -15.717 18.033 14.941 1.00 84.31 205 PRO A O 1
ATOM 1675 N N . LYS A 1 206 ? -13.916 16.780 15.416 1.00 78.31 206 LYS A N 1
ATOM 1676 C CA . LYS A 1 206 ? -13.124 17.824 16.054 1.00 78.31 206 LYS A CA 1
ATOM 1677 C C . LYS A 1 206 ? -11.822 17.932 15.287 1.00 78.31 206 LYS A C 1
ATOM 1679 O O . LYS A 1 206 ? -11.132 16.930 15.128 1.00 78.31 206 LYS A O 1
ATOM 1684 N N . CYS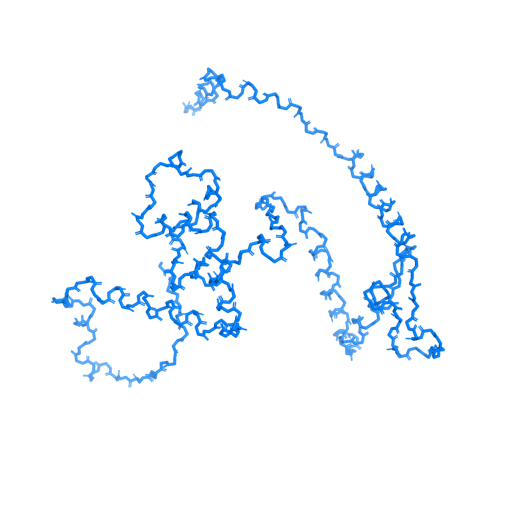 A 1 207 ? -11.465 19.136 14.856 1.00 68.62 207 CYS A N 1
ATOM 1685 C CA . CYS A 1 207 ? -10.125 19.387 14.346 1.00 68.62 207 CYS A CA 1
ATOM 1686 C C . CYS A 1 207 ? -9.136 19.169 15.498 1.00 68.62 207 CYS A C 1
ATOM 1688 O O . CYS A 1 207 ? -9.043 19.985 16.414 1.00 68.62 207 CYS A O 1
ATOM 1690 N N . GLY A 1 208 ? -8.466 18.016 15.508 1.00 65.81 208 GLY A N 1
ATOM 1691 C CA . GLY A 1 208 ? -7.400 17.745 16.461 1.00 65.81 208 GLY A CA 1
ATOM 1692 C C . GLY A 1 208 ? -6.194 18.639 16.177 1.00 65.81 208 GLY A C 1
ATOM 1693 O O . GLY A 1 208 ? -5.925 18.994 15.029 1.00 65.81 208 GLY A O 1
ATOM 1694 N N . ASN A 1 209 ? -5.425 18.976 17.214 1.00 74.19 209 ASN A N 1
ATOM 1695 C CA . ASN A 1 209 ? -4.131 19.637 17.045 1.00 74.19 209 ASN A CA 1
ATOM 1696 C C . ASN A 1 209 ? -3.126 18.646 16.434 1.00 74.19 209 ASN A C 1
ATOM 1698 O O . ASN A 1 209 ? -2.333 18.041 17.157 1.00 74.19 209 ASN A O 1
ATOM 1702 N N . LEU A 1 210 ? -3.142 18.498 15.103 1.00 74.44 210 LEU A N 1
ATOM 1703 C CA . LEU A 1 210 ? -2.270 17.590 14.343 1.00 74.44 210 LEU A CA 1
ATOM 1704 C C . LEU A 1 210 ? -0.798 17.734 14.750 1.00 74.44 210 LEU A C 1
ATOM 1706 O O . LEU A 1 210 ? -0.109 16.736 14.951 1.00 74.44 210 LEU A O 1
ATOM 1710 N N . LYS A 1 211 ? -0.342 18.973 14.979 1.00 81.44 211 LYS A N 1
ATOM 1711 C CA . LYS A 1 211 ? 1.022 19.279 15.437 1.00 81.44 211 LYS A CA 1
ATOM 1712 C C . LYS A 1 211 ? 1.359 18.614 16.776 1.00 81.44 211 LYS A C 1
ATOM 1714 O O . LYS A 1 211 ? 2.455 18.086 16.943 1.00 81.44 211 LYS A O 1
ATOM 1719 N N . ASN A 1 212 ? 0.428 18.605 17.728 1.00 83.44 212 ASN A N 1
ATOM 1720 C CA . ASN A 1 212 ? 0.653 17.987 19.036 1.00 83.44 212 ASN A CA 1
ATOM 1721 C C . ASN A 1 212 ? 0.675 16.463 18.927 1.00 83.44 212 ASN A C 1
ATOM 1723 O O . ASN A 1 212 ? 1.541 15.822 19.515 1.00 83.44 212 ASN A O 1
ATOM 1727 N N . THR A 1 213 ? -0.224 15.882 18.136 1.00 80.75 213 THR A N 1
ATOM 1728 C CA . THR A 1 213 ? -0.244 14.436 17.890 1.00 80.75 213 THR A CA 1
ATOM 1729 C C . THR A 1 213 ? 1.039 13.971 17.199 1.00 80.75 213 THR A C 1
ATOM 1731 O O . THR A 1 213 ? 1.653 13.000 17.639 1.00 80.75 213 THR A O 1
ATOM 1734 N N . GLN A 1 214 ? 1.508 14.706 16.187 1.00 85.44 214 GLN A N 1
ATOM 1735 C CA . GLN A 1 214 ? 2.784 14.440 15.517 1.00 85.44 214 GLN A CA 1
ATOM 1736 C C . GLN A 1 214 ? 3.970 14.524 16.486 1.00 85.44 214 GLN A C 1
ATOM 1738 O O . GLN A 1 214 ? 4.832 13.646 16.466 1.00 85.44 214 GLN A O 1
ATOM 1743 N N . ARG A 1 215 ? 4.001 15.528 17.376 1.00 85.69 215 ARG A N 1
ATOM 1744 C CA . ARG A 1 215 ? 5.029 15.643 18.427 1.00 85.69 215 ARG A CA 1
ATOM 1745 C C . ARG A 1 215 ? 5.036 14.421 19.346 1.00 85.69 215 ARG A C 1
ATOM 1747 O O . ARG A 1 215 ? 6.097 13.844 19.562 1.00 85.69 215 ARG A O 1
ATOM 1754 N N . LYS A 1 216 ? 3.865 13.980 19.818 1.00 85.50 216 LYS A N 1
ATOM 1755 C CA . LYS A 1 216 ? 3.739 12.786 20.673 1.00 85.50 216 LYS A CA 1
ATOM 1756 C C . LYS A 1 216 ? 4.193 11.510 19.960 1.00 85.50 216 LYS A C 1
ATOM 1758 O O . LYS A 1 216 ? 4.955 10.735 20.531 1.00 85.50 216 LYS A O 1
ATOM 1763 N N . MET A 1 217 ? 3.796 11.316 18.699 1.00 84.12 217 MET A N 1
ATOM 1764 C CA . MET A 1 217 ? 4.254 10.179 17.889 1.00 84.12 217 MET A CA 1
ATOM 1765 C C . MET A 1 217 ? 5.771 10.203 17.673 1.00 84.12 217 MET A C 1
ATOM 1767 O O . MET A 1 217 ? 6.424 9.165 17.772 1.00 84.12 217 MET A O 1
ATOM 1771 N N . LYS A 1 218 ? 6.352 11.381 17.409 1.00 88.31 218 LYS A N 1
ATOM 1772 C CA . LYS A 1 218 ? 7.804 11.542 17.254 1.00 88.31 218 LYS A CA 1
ATOM 1773 C C . LYS A 1 218 ? 8.539 11.198 18.548 1.00 88.31 218 LYS A C 1
ATOM 1775 O O . LYS A 1 218 ? 9.526 10.473 18.499 1.00 88.31 218 LYS A O 1
ATOM 1780 N N . GLN A 1 219 ? 8.029 11.652 19.690 1.00 88.81 219 GLN A N 1
ATOM 1781 C CA . GLN A 1 219 ? 8.607 11.350 20.997 1.00 88.81 219 GLN A CA 1
ATOM 1782 C C . GLN A 1 219 ? 8.556 9.848 21.315 1.00 88.81 219 GLN A C 1
ATOM 1784 O O . GLN A 1 219 ? 9.556 9.289 21.749 1.00 88.81 219 GLN A O 1
ATOM 1789 N N . GLN A 1 220 ? 7.449 9.158 21.013 1.00 84.94 220 GLN A N 1
ATOM 1790 C CA . GLN A 1 220 ? 7.375 7.699 21.172 1.00 84.94 220 GLN A CA 1
ATOM 1791 C C . GLN A 1 220 ? 8.362 6.955 20.269 1.00 84.94 220 GLN A C 1
ATOM 1793 O O . GLN A 1 220 ? 9.018 6.023 20.731 1.00 84.94 220 GLN A O 1
ATOM 1798 N N . LYS A 1 221 ? 8.510 7.381 19.007 1.00 87.12 221 LYS A N 1
ATOM 1799 C CA . LYS A 1 221 ? 9.517 6.818 18.096 1.00 87.12 221 LYS A CA 1
ATOM 1800 C C . LYS A 1 221 ? 10.938 7.049 18.610 1.00 87.12 221 LYS A C 1
ATOM 1802 O O . LYS A 1 221 ? 11.750 6.136 18.543 1.00 87.12 221 LYS A O 1
ATOM 1807 N N . MET A 1 222 ? 11.233 8.234 19.153 1.00 89.75 222 MET A N 1
ATOM 1808 C CA . MET A 1 222 ? 12.536 8.531 19.761 1.00 89.75 222 MET A CA 1
ATOM 1809 C C . MET A 1 222 ? 12.806 7.651 20.980 1.00 89.75 222 MET A C 1
ATOM 1811 O O . MET A 1 222 ? 13.886 7.082 21.075 1.00 89.75 222 MET A O 1
ATOM 1815 N N . ASN A 1 223 ? 11.826 7.480 21.868 1.00 88.75 223 ASN A N 1
ATOM 1816 C CA . ASN A 1 223 ? 11.970 6.604 23.027 1.00 88.75 223 ASN A CA 1
ATOM 1817 C C . ASN A 1 223 ? 12.193 5.149 22.585 1.00 88.75 223 ASN A C 1
ATOM 1819 O O . ASN A 1 223 ? 13.129 4.512 23.053 1.00 88.75 223 ASN A O 1
ATOM 1823 N N . GLN A 1 224 ? 11.395 4.634 21.639 1.00 86.44 224 GLN A N 1
ATOM 1824 C CA . GLN A 1 224 ? 11.593 3.289 21.078 1.00 86.44 224 GLN A CA 1
ATOM 1825 C C . GLN A 1 224 ? 12.979 3.126 20.454 1.00 86.44 224 GLN A C 1
ATOM 1827 O O . GLN A 1 224 ? 13.629 2.114 20.703 1.00 86.44 224 GLN A O 1
ATOM 1832 N N . LYS A 1 225 ? 13.455 4.134 19.712 1.00 88.81 225 LYS A N 1
ATOM 1833 C CA . LYS A 1 225 ? 14.814 4.154 19.168 1.00 88.81 225 LYS A CA 1
ATOM 1834 C C . LYS A 1 225 ? 15.855 4.067 20.287 1.00 88.81 225 LYS A C 1
ATOM 1836 O O . LYS A 1 225 ? 16.708 3.200 20.229 1.00 88.81 225 LYS A O 1
ATOM 1841 N N . GLN A 1 226 ? 15.740 4.874 21.343 1.00 90.00 226 GLN A N 1
ATOM 1842 C CA . GLN A 1 226 ? 16.664 4.815 22.483 1.00 90.00 226 GLN A CA 1
ATOM 1843 C C . GLN A 1 226 ? 16.692 3.434 23.151 1.00 90.00 226 GLN A C 1
ATOM 1845 O O . GLN A 1 226 ? 17.758 2.965 23.537 1.00 90.00 226 GLN A O 1
ATOM 1850 N N . TYR A 1 227 ? 15.543 2.771 23.307 1.00 87.06 227 TYR A N 1
ATOM 1851 C CA . TYR A 1 227 ? 15.503 1.409 23.850 1.00 87.06 227 TYR A CA 1
ATOM 1852 C C . TYR A 1 227 ? 16.122 0.380 22.899 1.00 87.06 227 TYR A C 1
ATOM 1854 O O . TYR A 1 227 ? 16.817 -0.519 23.362 1.00 87.06 227 TYR A O 1
ATOM 1862 N N . TYR A 1 228 ? 15.894 0.515 21.592 1.00 84.31 228 TYR A N 1
ATOM 1863 C CA . TYR A 1 228 ? 16.482 -0.360 20.579 1.00 84.31 228 TYR A CA 1
ATOM 1864 C C . TYR A 1 228 ? 18.005 -0.196 20.499 1.00 84.31 228 TYR A C 1
ATOM 1866 O O . TYR A 1 228 ? 18.735 -1.188 20.514 1.00 84.31 228 TYR A O 1
ATOM 1874 N N . ASP A 1 229 ? 18.485 1.048 20.495 1.00 87.81 229 ASP A N 1
ATOM 1875 C CA . ASP A 1 229 ? 19.904 1.394 20.396 1.00 87.81 229 ASP A CA 1
ATOM 1876 C C . ASP A 1 229 ? 20.702 0.847 21.593 1.00 87.81 229 ASP A C 1
ATOM 1878 O O . ASP A 1 229 ? 21.836 0.419 21.419 1.00 87.81 229 ASP A O 1
ATOM 1882 N N . LYS A 1 230 ? 20.099 0.739 22.791 1.00 88.56 230 LYS A N 1
ATOM 1883 C CA . LYS A 1 230 ? 20.736 0.096 23.963 1.00 88.56 230 LYS A CA 1
ATOM 1884 C C . LYS A 1 230 ? 21.138 -1.361 23.725 1.00 88.56 230 LYS A C 1
ATOM 1886 O O . LYS A 1 230 ? 22.100 -1.826 24.324 1.00 88.56 230 LYS A O 1
ATOM 1891 N N . SER A 1 231 ? 20.376 -2.092 22.914 1.00 84.44 231 SER A N 1
ATOM 1892 C CA . SER A 1 231 ? 20.623 -3.509 22.618 1.00 84.44 231 SER A CA 1
ATOM 1893 C C . SER A 1 231 ? 21.310 -3.722 21.267 1.00 84.44 231 SER A C 1
ATOM 1895 O O . SER A 1 231 ? 21.641 -4.860 20.930 1.00 84.44 231 SER A O 1
ATOM 1897 N N . SER A 1 232 ? 21.484 -2.663 20.476 1.00 80.69 232 SER A N 1
ATOM 1898 C CA . SER A 1 232 ? 21.961 -2.756 19.099 1.00 80.69 232 SER A CA 1
ATOM 1899 C C . SER A 1 232 ? 23.437 -2.406 19.015 1.00 80.69 232 SER A C 1
ATOM 1901 O O . SER A 1 232 ? 23.901 -1.451 19.630 1.00 80.69 232 SER A O 1
ATOM 1903 N N . LYS A 1 233 ? 24.187 -3.178 18.228 1.00 80.50 233 LYS A N 1
ATOM 1904 C CA . LYS A 1 233 ? 25.581 -2.855 17.921 1.00 80.50 233 LYS A CA 1
ATOM 1905 C C . LYS A 1 233 ? 25.610 -1.843 16.770 1.00 80.50 233 LYS A C 1
ATOM 1907 O O . LYS A 1 233 ? 24.883 -2.055 15.795 1.00 80.50 233 LYS A O 1
ATOM 1912 N N . PRO A 1 234 ? 26.407 -0.765 16.857 1.00 77.56 234 PRO A N 1
ATOM 1913 C CA . PRO A 1 234 ? 26.597 0.128 15.722 1.00 77.56 234 PRO A CA 1
ATOM 1914 C C . PRO A 1 234 ? 27.225 -0.657 14.567 1.00 77.56 234 PRO A C 1
ATOM 1916 O O . PRO A 1 234 ? 28.058 -1.539 14.796 1.00 77.56 234 PRO A O 1
ATOM 1919 N N . LEU A 1 235 ? 26.810 -0.360 13.334 1.00 75.81 235 LEU A N 1
ATOM 1920 C CA . LEU A 1 235 ? 27.517 -0.896 12.176 1.00 75.81 235 LEU A CA 1
ATOM 1921 C C . LEU A 1 235 ? 28.929 -0.290 12.153 1.00 75.81 235 LEU A C 1
ATOM 1923 O O . LEU A 1 235 ? 29.052 0.915 12.377 1.00 75.81 235 LEU A O 1
ATOM 1927 N N . PRO A 1 236 ? 29.981 -1.093 11.922 1.00 77.44 236 PRO A N 1
ATOM 1928 C CA . PRO A 1 236 ? 31.323 -0.558 11.749 1.00 77.44 236 PRO A CA 1
ATOM 1929 C C . PRO A 1 236 ? 31.364 0.352 10.517 1.00 77.44 236 PRO A C 1
ATOM 1931 O O . PRO A 1 236 ? 30.720 0.063 9.506 1.00 77.44 236 PRO A O 1
ATOM 1934 N N . ASP A 1 237 ?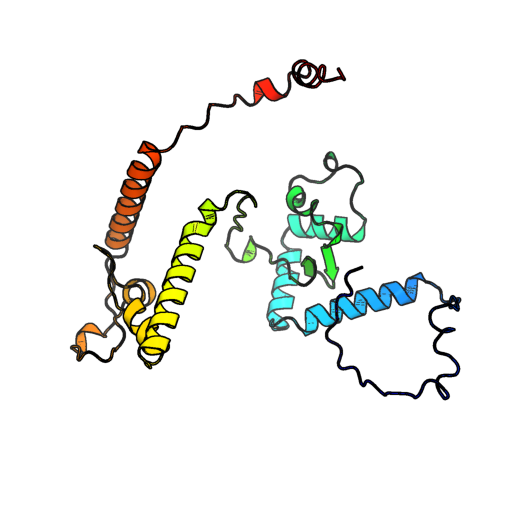 32.120 1.447 10.611 1.00 71.81 237 ASP A N 1
ATOM 1935 C CA . ASP A 1 237 ? 32.344 2.355 9.488 1.00 71.81 237 ASP A CA 1
ATOM 1936 C C . ASP A 1 237 ? 33.135 1.622 8.402 1.00 71.81 237 ASP A C 1
ATOM 1938 O O . ASP A 1 237 ? 34.358 1.482 8.462 1.00 71.81 237 ASP A O 1
ATOM 1942 N N . TYR A 1 238 ? 32.427 1.123 7.392 1.00 63.78 238 TYR A N 1
ATOM 1943 C CA . TYR A 1 238 ? 33.061 0.621 6.185 1.00 63.78 238 TYR A CA 1
ATOM 1944 C C . TYR A 1 238 ? 33.507 1.818 5.350 1.00 63.78 238 TYR A C 1
ATOM 1946 O O . TYR A 1 238 ? 32.707 2.465 4.674 1.00 63.78 238 TYR A O 1
ATOM 1954 N N . ASN A 1 239 ? 34.805 2.114 5.395 1.00 56.69 239 ASN A N 1
ATOM 1955 C CA . ASN A 1 239 ? 35.423 3.019 4.441 1.00 56.69 239 ASN A CA 1
ATOM 1956 C C . ASN A 1 239 ? 35.357 2.349 3.057 1.00 56.69 239 ASN A C 1
ATOM 1958 O O . ASN A 1 239 ? 36.093 1.403 2.789 1.00 56.69 239 ASN A O 1
ATOM 1962 N N . LEU A 1 240 ? 34.453 2.811 2.186 1.00 53.59 240 LEU A N 1
ATOM 1963 C CA . LEU A 1 240 ? 34.198 2.245 0.848 1.00 53.59 240 LEU A CA 1
ATOM 1964 C C . LEU A 1 240 ? 35.451 2.178 -0.054 1.00 53.59 240 LEU A C 1
ATOM 1966 O O . LEU A 1 240 ? 35.420 1.525 -1.093 1.00 53.59 240 LEU A O 1
ATOM 1970 N N . MET A 1 241 ? 36.553 2.814 0.352 1.00 47.72 241 MET A N 1
ATOM 1971 C CA . MET A 1 241 ? 37.834 2.808 -0.350 1.00 47.72 241 MET A CA 1
ATOM 1972 C C . MET A 1 241 ? 38.605 1.478 -0.245 1.00 47.72 241 MET A C 1
ATOM 1974 O O . MET A 1 241 ? 39.400 1.179 -1.129 1.00 47.72 241 MET A O 1
ATOM 1978 N N . THR A 1 242 ? 38.393 0.657 0.793 1.00 46.03 242 THR A N 1
ATOM 1979 C CA . THR A 1 242 ? 39.178 -0.582 0.998 1.00 46.03 242 THR A CA 1
ATOM 1980 C C . THR A 1 242 ? 38.615 -1.812 0.281 1.00 46.03 242 THR A C 1
ATOM 1982 O O . THR A 1 242 ? 39.281 -2.840 0.221 1.00 46.03 242 THR A O 1
ATOM 1985 N N . LEU A 1 243 ? 37.418 -1.722 -0.309 1.00 43.69 243 LEU A N 1
ATOM 1986 C CA . LEU A 1 243 ? 36.790 -2.836 -1.038 1.00 43.69 243 LEU A CA 1
ATOM 1987 C C . LEU A 1 243 ? 37.317 -3.017 -2.473 1.00 43.69 243 LEU A C 1
ATOM 1989 O O . LEU A 1 243 ? 36.985 -4.008 -3.115 1.00 43.69 243 LEU A O 1
ATOM 1993 N N . TYR A 1 244 ? 38.155 -2.096 -2.959 1.00 44.91 244 TYR A N 1
ATOM 1994 C CA . TYR A 1 244 ? 38.839 -2.197 -4.255 1.00 44.91 244 TYR A CA 1
ATOM 1995 C C . TYR A 1 244 ? 40.302 -2.649 -4.142 1.00 44.91 244 TYR A C 1
ATOM 1997 O O . TYR A 1 244 ? 41.027 -2.635 -5.137 1.00 44.91 244 TYR A O 1
ATOM 2005 N N . ASP A 1 245 ? 40.753 -3.078 -2.959 1.00 41.44 245 ASP A N 1
ATOM 2006 C CA . ASP A 1 245 ? 42.071 -3.693 -2.833 1.00 41.44 245 ASP A CA 1
ATOM 2007 C C . ASP A 1 245 ? 41.970 -5.187 -3.189 1.00 41.44 245 ASP A C 1
ATOM 2009 O O . ASP A 1 245 ? 41.672 -6.057 -2.366 1.00 41.44 245 ASP A O 1
ATOM 2013 N N . SER A 1 246 ? 42.172 -5.467 -4.479 1.00 45.00 246 SER A N 1
ATOM 2014 C CA . SER A 1 246 ? 42.057 -6.773 -5.160 1.00 45.00 246 SER A CA 1
ATOM 2015 C C . SER A 1 246 ? 42.955 -7.886 -4.583 1.00 45.00 246 SER A C 1
ATOM 2017 O O . SER A 1 246 ? 42.976 -9.005 -5.091 1.00 45.00 246 SER A O 1
ATOM 2019 N N . SER A 1 247 ? 43.728 -7.591 -3.539 1.00 46.53 247 SER A N 1
ATOM 2020 C CA . SER A 1 247 ? 44.756 -8.450 -2.953 1.00 46.53 247 SER A CA 1
ATOM 2021 C C . SER A 1 247 ? 44.267 -9.300 -1.768 1.00 46.53 247 SER A C 1
ATOM 2023 O O . SER A 1 247 ? 44.910 -10.298 -1.433 1.00 46.53 247 SER A O 1
ATOM 2025 N N . THR A 1 248 ? 43.118 -8.973 -1.159 1.00 43.81 248 THR A N 1
ATOM 2026 C CA . THR A 1 248 ? 42.644 -9.660 0.065 1.00 43.81 248 THR A CA 1
ATOM 2027 C C . THR A 1 248 ? 41.693 -10.835 -0.208 1.00 43.81 248 THR A C 1
ATOM 2029 O O . THR A 1 248 ? 41.631 -11.773 0.581 1.00 43.81 248 THR A O 1
ATOM 2032 N N . ILE A 1 249 ? 41.000 -10.849 -1.353 1.00 42.19 249 ILE A N 1
ATOM 2033 C CA . ILE A 1 249 ? 39.950 -11.846 -1.663 1.00 42.19 249 ILE A CA 1
ATOM 2034 C C . ILE A 1 249 ? 40.534 -13.239 -1.988 1.00 42.19 249 ILE A C 1
ATOM 2036 O O . ILE A 1 249 ? 39.844 -14.249 -1.877 1.00 42.19 249 ILE A O 1
ATOM 2040 N N . LEU A 1 250 ? 41.826 -13.336 -2.316 1.00 39.75 250 LEU A N 1
ATOM 2041 C CA . LEU A 1 250 ? 42.459 -14.606 -2.700 1.00 39.75 250 LEU A CA 1
ATOM 2042 C C . LEU A 1 250 ? 43.064 -15.411 -1.536 1.00 39.75 250 LEU A C 1
ATOM 2044 O O . LEU A 1 250 ? 43.528 -16.524 -1.769 1.00 39.75 250 LEU A O 1
ATOM 2048 N N . LYS A 1 251 ? 43.069 -14.906 -0.293 1.00 41.78 251 LYS A N 1
ATOM 2049 C CA . LYS A 1 251 ? 43.746 -15.596 0.828 1.00 41.78 251 LYS A CA 1
ATOM 2050 C C . LYS A 1 251 ? 42.849 -16.449 1.729 1.00 41.78 251 LYS A C 1
ATOM 2052 O O . LYS A 1 251 ? 43.387 -17.273 2.457 1.00 41.78 251 LYS A O 1
ATOM 2057 N N . GLU A 1 252 ? 41.522 -16.321 1.671 1.00 42.44 252 GLU A N 1
ATOM 2058 C CA . GLU A 1 252 ? 40.630 -17.065 2.586 1.00 42.44 252 GLU A CA 1
ATOM 2059 C C . GLU A 1 252 ? 40.053 -18.376 2.016 1.00 42.44 252 GLU A C 1
ATOM 2061 O O . GLU A 1 252 ? 39.527 -19.183 2.777 1.00 42.44 252 GLU A O 1
ATOM 2066 N N . ASN A 1 253 ? 40.216 -18.659 0.717 1.00 38.84 253 ASN A N 1
ATOM 2067 C CA . ASN A 1 253 ? 39.635 -19.855 0.078 1.00 38.84 253 ASN A CA 1
ATOM 2068 C C . ASN A 1 253 ? 40.611 -21.029 -0.137 1.00 38.84 253 ASN A C 1
ATOM 2070 O O . ASN A 1 253 ? 40.255 -22.009 -0.787 1.00 38.84 253 ASN A O 1
ATOM 2074 N N . GLY A 1 254 ? 41.829 -20.974 0.404 1.00 40.88 254 GLY A N 1
ATOM 2075 C CA . GLY A 1 254 ? 42.813 -22.049 0.268 1.00 40.88 254 GLY A CA 1
ATOM 2076 C C . GLY A 1 254 ? 43.239 -22.599 1.619 1.00 40.88 254 GLY A C 1
ATOM 2077 O O . GLY A 1 254 ? 44.141 -22.028 2.218 1.00 40.88 254 GLY A O 1
ATOM 2078 N N . THR A 1 255 ? 42.587 -23.671 2.090 1.00 40.41 255 THR A N 1
ATOM 2079 C CA . THR A 1 255 ? 43.132 -24.792 2.906 1.00 40.41 255 THR A CA 1
ATOM 2080 C C . THR A 1 255 ? 42.035 -25.481 3.729 1.00 40.41 255 THR A C 1
ATOM 2082 O O . THR A 1 255 ? 41.952 -25.335 4.944 1.00 40.41 255 THR A O 1
ATOM 2085 N N . LYS A 1 256 ? 41.202 -26.297 3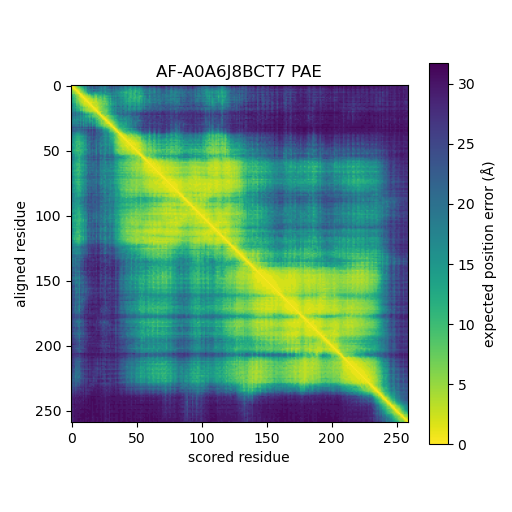.075 1.00 37.59 256 LYS A N 1
ATOM 2086 C CA . LYS A 1 256 ? 40.596 -27.493 3.689 1.00 37.59 256 LYS A CA 1
ATOM 2087 C C . LYS A 1 256 ? 40.468 -28.585 2.627 1.00 37.59 256 LYS A C 1
ATOM 2089 O O . LYS A 1 256 ? 39.378 -28.866 2.143 1.00 37.59 256 LYS A O 1
ATOM 2094 N N . GLU A 1 257 ? 41.603 -29.178 2.266 1.00 35.44 257 GLU A N 1
ATOM 2095 C CA . GLU A 1 257 ? 41.645 -30.497 1.636 1.00 35.44 257 GLU A CA 1
ATOM 2096 C C . GLU A 1 257 ? 42.002 -31.547 2.698 1.00 35.44 257 GLU A C 1
ATOM 2098 O O . GLU A 1 257 ? 43.007 -31.423 3.391 1.00 35.44 257 GLU A O 1
ATOM 2103 N N . LEU A 1 258 ? 41.099 -32.521 2.833 1.00 36.12 258 LEU A N 1
ATOM 2104 C CA . LEU A 1 258 ? 41.337 -33.961 3.000 1.00 36.12 258 LEU A CA 1
ATOM 2105 C C . LEU A 1 258 ? 42.507 -34.422 3.892 1.00 36.12 258 LEU A C 1
ATOM 2107 O O . LEU A 1 258 ? 43.629 -34.594 3.420 1.00 36.12 258 LEU A O 1
ATOM 2111 N N . SER A 1 259 ? 42.162 -34.811 5.123 1.00 35.44 259 SER A N 1
ATOM 2112 C CA . SER A 1 259 ? 42.654 -36.029 5.796 1.00 35.44 259 SER A CA 1
ATOM 2113 C C . SER A 1 259 ? 41.779 -36.344 7.003 1.00 35.44 259 SER A C 1
ATOM 2115 O O . SER A 1 259 ? 41.645 -35.426 7.847 1.00 35.44 259 SER A O 1
#

pLDDT: mean 75.77, std 15.73, range [29.03, 94.94]